Protein AF-A0A242DC60-F1 (afdb_monomer)

Radius of gyration: 27.72 Å; Cα contacts (8 Å, |Δi|>4): 275; chains: 1; bounding box: 62×77×68 Å

Solvent-accessible surface area (backbone atoms only — not comparable to full-atom values): 14226 Å² total; per-residue (Å²): 143,48,69,68,59,52,50,52,51,49,49,52,52,50,58,67,66,45,88,61,54,60,68,58,49,53,45,51,52,52,59,57,52,47,58,64,49,53,51,47,51,53,50,35,54,52,27,58,76,66,67,37,59,69,61,25,54,53,50,46,51,53,44,53,53,52,53,52,52,47,50,52,50,44,36,40,65,73,65,74,39,86,62,97,82,59,64,66,69,70,47,54,82,79,44,66,80,71,79,80,38,68,76,45,50,62,60,46,50,53,48,55,56,54,71,47,39,41,78,52,74,63,56,60,46,96,60,35,54,60,59,47,51,55,31,51,52,54,30,42,74,70,63,74,46,75,69,54,61,62,91,81,43,76,41,47,33,42,57,74,66,38,71,55,89,34,64,47,78,45,77,79,53,96,39,33,30,39,34,25,40,35,81,40,87,88,56,60,41,79,34,29,37,33,77,39,95,61,88,84,45,78,73,49,46,20,38,35,65,29,47,30,23,57,97,91,42,81,48,77,46,74,60,43,76,48,40,31,24,53,62,78,75,76,73,78,78,79,74,80,78,77,72,91,127

Structure (mmCIF, N/CA/C/O backbone):
data_AF-A0A242DC60-F1
#
_entry.id   AF-A0A242DC60-F1
#
loop_
_atom_site.group_PDB
_atom_site.id
_atom_site.type_symbol
_atom_site.label_atom_id
_atom_site.label_alt_id
_atom_site.label_comp_id
_atom_site.label_asym_id
_atom_site.label_entity_id
_atom_site.label_seq_id
_atom_site.pdbx_PDB_ins_code
_atom_site.Cartn_x
_atom_site.Cartn_y
_atom_site.Cartn_z
_atom_site.occupancy
_atom_site.B_iso_or_equiv
_atom_site.auth_seq_id
_atom_site.auth_comp_id
_atom_site.auth_asym_id
_atom_site.auth_atom_id
_atom_site.pdbx_PDB_model_num
ATOM 1 N N . MET A 1 1 ? 35.706 -14.681 -7.964 1.00 48.94 1 MET A N 1
ATOM 2 C CA . MET A 1 1 ? 35.025 -13.958 -9.062 1.00 48.94 1 MET A CA 1
ATOM 3 C C . MET A 1 1 ? 33.588 -13.648 -8.627 1.00 48.94 1 MET A C 1
ATOM 5 O O . MET A 1 1 ? 32.639 -14.173 -9.183 1.00 48.94 1 MET A O 1
ATOM 9 N N . THR A 1 2 ? 33.437 -12.864 -7.558 1.00 67.12 2 THR A N 1
ATOM 10 C CA . THR A 1 2 ? 32.171 -12.709 -6.802 1.00 67.12 2 THR A CA 1
ATOM 11 C C . THR A 1 2 ? 31.798 -11.248 -6.586 1.00 67.12 2 THR A C 1
ATOM 13 O O . THR A 1 2 ? 30.625 -10.924 -6.606 1.00 67.12 2 THR A O 1
ATOM 16 N N . ILE A 1 3 ? 32.786 -10.349 -6.552 1.00 71.19 3 ILE A N 1
ATOM 17 C CA . ILE A 1 3 ? 32.596 -8.905 -6.343 1.00 71.19 3 ILE A CA 1
ATOM 18 C C . ILE A 1 3 ? 31.580 -8.307 -7.326 1.00 71.19 3 ILE A C 1
ATOM 20 O O . ILE A 1 3 ? 30.739 -7.514 -6.929 1.00 71.19 3 ILE A O 1
ATOM 24 N N . LEU A 1 4 ? 31.610 -8.712 -8.600 1.00 69.06 4 LEU A N 1
ATOM 25 C CA . LEU A 1 4 ? 30.668 -8.191 -9.593 1.00 69.06 4 LEU A CA 1
ATOM 26 C C . LEU A 1 4 ? 29.231 -8.681 -9.339 1.00 69.06 4 LEU A C 1
ATOM 28 O O . LEU A 1 4 ? 28.298 -7.891 -9.433 1.00 69.06 4 LEU A O 1
ATOM 32 N N . LEU A 1 5 ? 29.053 -9.958 -8.977 1.00 70.31 5 LEU A N 1
ATOM 33 C CA . LEU A 1 5 ? 27.740 -10.505 -8.614 1.00 70.31 5 LEU A CA 1
ATOM 34 C C . LEU A 1 5 ? 27.227 -9.912 -7.300 1.00 70.31 5 LEU A C 1
ATOM 36 O O . LEU A 1 5 ? 26.037 -9.643 -7.187 1.00 70.31 5 LEU A O 1
ATOM 40 N N . ASP A 1 6 ? 28.111 -9.679 -6.335 1.00 76.50 6 ASP A N 1
ATOM 41 C CA . ASP A 1 6 ? 27.767 -9.106 -5.035 1.00 76.50 6 ASP A CA 1
ATOM 42 C C . ASP A 1 6 ? 27.370 -7.633 -5.171 1.00 76.50 6 ASP A C 1
ATOM 44 O O . ASP A 1 6 ? 26.403 -7.197 -4.550 1.00 76.50 6 ASP A O 1
ATOM 48 N N . VAL A 1 7 ? 28.041 -6.880 -6.051 1.00 73.94 7 VAL A N 1
ATOM 49 C CA . VAL A 1 7 ? 27.664 -5.502 -6.399 1.00 73.94 7 VAL A CA 1
ATOM 50 C C . VAL A 1 7 ? 26.329 -5.472 -7.142 1.00 73.94 7 VAL A C 1
ATOM 52 O O . VAL A 1 7 ? 25.470 -4.663 -6.801 1.00 73.94 7 VAL A O 1
ATOM 55 N N . ILE A 1 8 ? 26.103 -6.370 -8.106 1.00 72.31 8 ILE A N 1
ATOM 56 C CA . ILE A 1 8 ? 24.825 -6.454 -8.831 1.00 72.31 8 ILE A CA 1
ATOM 57 C C . ILE A 1 8 ? 23.684 -6.862 -7.886 1.00 72.31 8 ILE A C 1
ATOM 59 O O . ILE A 1 8 ? 22.614 -6.261 -7.927 1.00 72.31 8 ILE A O 1
ATOM 63 N N . ASN A 1 9 ? 23.908 -7.824 -6.987 1.00 74.38 9 ASN A N 1
ATOM 64 C CA . ASN A 1 9 ? 22.921 -8.236 -5.986 1.00 74.38 9 ASN A CA 1
ATOM 65 C C . ASN A 1 9 ? 22.666 -7.151 -4.936 1.00 74.38 9 ASN A C 1
ATOM 67 O O . ASN A 1 9 ? 21.526 -6.972 -4.510 1.00 74.38 9 ASN A O 1
ATOM 71 N N . GLY A 1 10 ? 23.706 -6.424 -4.523 1.00 74.75 10 GLY A N 1
ATOM 72 C CA . GLY A 1 10 ? 23.599 -5.284 -3.618 1.00 74.75 10 GLY A CA 1
ATOM 73 C C . GLY A 1 10 ? 22.800 -4.143 -4.239 1.00 74.75 10 GLY A C 1
ATOM 74 O O . GLY A 1 10 ? 21.896 -3.618 -3.597 1.00 74.75 10 GLY A O 1
ATOM 75 N N . LEU A 1 11 ? 23.056 -3.828 -5.511 1.00 63.91 11 LEU A N 1
ATOM 76 C CA . LEU A 1 11 ? 22.291 -2.839 -6.271 1.00 63.91 11 LEU A CA 1
ATOM 77 C C . LEU A 1 11 ? 20.846 -3.289 -6.494 1.00 63.91 11 LEU A C 1
ATOM 79 O O . LEU A 1 11 ? 19.945 -2.495 -6.268 1.00 63.91 11 LEU A O 1
ATOM 83 N N . ASN A 1 12 ? 20.598 -4.553 -6.842 1.00 63.03 12 ASN A N 1
ATOM 84 C CA . ASN A 1 12 ? 19.234 -5.076 -6.978 1.00 63.03 12 ASN A CA 1
ATOM 85 C C . ASN A 1 12 ? 18.455 -5.023 -5.657 1.00 63.03 12 ASN A C 1
ATOM 87 O O . ASN A 1 12 ? 17.284 -4.657 -5.653 1.00 63.03 12 ASN A O 1
ATOM 91 N N . LYS A 1 13 ? 19.094 -5.342 -4.525 1.00 66.31 13 LYS A N 1
ATOM 92 C CA . LYS A 1 13 ? 18.469 -5.205 -3.200 1.00 66.31 13 LYS A CA 1
ATOM 93 C C . LYS A 1 13 ? 18.243 -3.746 -2.813 1.00 66.31 13 LYS A C 1
ATOM 95 O O . LYS A 1 13 ? 17.208 -3.434 -2.242 1.00 66.31 13 LYS A O 1
ATOM 100 N N . PHE A 1 14 ? 19.186 -2.863 -3.129 1.00 65.50 14 PHE A N 1
ATOM 101 C CA . PHE A 1 14 ? 19.078 -1.432 -2.854 1.00 65.50 14 PHE A CA 1
ATOM 102 C C . PHE A 1 14 ? 17.968 -0.776 -3.686 1.00 65.50 14 PHE A C 1
ATOM 104 O O . PHE A 1 14 ? 17.147 -0.044 -3.146 1.00 65.50 14 PHE A O 1
ATOM 111 N N . LEU A 1 15 ? 17.883 -1.106 -4.976 1.00 55.97 15 LEU A N 1
ATOM 112 C CA . LEU A 1 15 ? 16.823 -0.651 -5.877 1.00 55.97 15 LEU A CA 1
ATOM 113 C C . LEU A 1 15 ? 15.459 -1.264 -5.545 1.00 55.97 15 LEU A C 1
ATOM 115 O O . LEU A 1 15 ? 14.454 -0.628 -5.816 1.00 55.97 15 LEU A O 1
ATOM 119 N N . GLY A 1 16 ? 15.419 -2.468 -4.966 1.00 54.22 16 GLY A N 1
ATOM 120 C CA . GLY A 1 16 ? 14.184 -3.078 -4.469 1.00 54.22 16 GLY A CA 1
ATOM 121 C C . GLY A 1 16 ? 13.723 -2.555 -3.102 1.00 54.22 16 GLY A C 1
ATOM 122 O O . GLY A 1 16 ? 12.578 -2.788 -2.736 1.00 54.22 16 GLY A O 1
ATOM 123 N N . PHE A 1 17 ? 14.599 -1.888 -2.339 1.00 55.91 17 PHE A N 1
ATOM 124 C CA . PHE A 1 17 ? 14.262 -1.266 -1.050 1.00 55.91 17 PHE A CA 1
ATOM 125 C C . PHE A 1 17 ? 13.879 0.206 -1.196 1.00 55.91 17 PHE A C 1
ATOM 127 O O . PHE A 1 17 ? 13.081 0.734 -0.426 1.00 55.91 17 PHE A O 1
ATOM 134 N N . LEU A 1 18 ? 14.458 0.884 -2.184 1.00 60.16 18 LEU A N 1
ATOM 135 C CA . LEU A 1 18 ? 13.930 2.154 -2.629 1.00 60.16 18 LEU A CA 1
ATOM 136 C C . LEU A 1 18 ? 12.621 1.842 -3.357 1.00 60.16 18 LEU A C 1
ATOM 138 O O . LEU A 1 18 ? 12.643 1.210 -4.407 1.00 60.16 18 LEU A O 1
ATOM 142 N N . ASP A 1 19 ? 11.495 2.273 -2.803 1.00 55.78 19 ASP A N 1
ATOM 143 C CA . ASP A 1 19 ? 10.178 2.238 -3.448 1.00 55.78 19 ASP A CA 1
ATOM 144 C C . ASP A 1 19 ? 10.180 3.245 -4.626 1.00 55.78 19 ASP A C 1
ATOM 146 O O . ASP A 1 19 ? 9.568 4.316 -4.610 1.00 55.78 19 ASP A O 1
ATOM 150 N N . ILE A 1 20 ? 11.052 2.997 -5.611 1.00 59.41 20 ILE A N 1
ATOM 151 C CA . ILE A 1 20 ? 11.316 3.885 -6.735 1.00 59.41 20 ILE A CA 1
ATOM 152 C C . ILE A 1 20 ? 10.117 3.762 -7.644 1.00 59.41 20 ILE A C 1
ATOM 154 O O . ILE A 1 20 ? 9.916 2.719 -8.268 1.00 59.41 20 ILE A O 1
ATOM 158 N N . SER A 1 21 ? 9.365 4.857 -7.771 1.00 58.50 21 SER A N 1
ATOM 159 C CA . SER A 1 21 ? 8.204 4.853 -8.648 1.00 58.50 21 SER A CA 1
ATOM 160 C C . SER A 1 21 ? 8.596 4.327 -10.041 1.00 58.50 21 SER A C 1
ATOM 162 O O . SER A 1 21 ? 9.671 4.679 -10.558 1.00 58.50 21 SER A O 1
ATOM 164 N N . PRO A 1 22 ? 7.750 3.507 -10.689 1.00 64.88 22 PRO A N 1
ATOM 165 C CA . PRO A 1 22 ? 8.082 2.866 -11.965 1.00 64.88 22 PRO A CA 1
ATOM 166 C C . PRO A 1 22 ? 8.584 3.845 -13.040 1.00 64.88 22 PRO A C 1
ATOM 168 O O . PRO A 1 22 ? 9.413 3.493 -13.879 1.00 64.88 22 PRO A O 1
ATOM 171 N N . LYS A 1 23 ? 8.167 5.119 -12.964 1.00 71.56 23 LYS A N 1
ATOM 172 C CA . LYS A 1 23 ? 8.660 6.215 -13.811 1.00 71.56 23 LYS A CA 1
ATOM 173 C C . LYS A 1 23 ? 10.180 6.407 -13.716 1.00 71.56 23 LYS A C 1
ATOM 175 O O . LYS A 1 23 ? 10.834 6.561 -14.745 1.00 71.56 23 LYS A O 1
ATOM 180 N N . TYR A 1 24 ? 10.758 6.404 -12.518 1.00 72.88 24 TYR A N 1
ATOM 181 C CA . TYR A 1 24 ? 12.201 6.597 -12.330 1.00 72.88 24 TYR A CA 1
ATOM 182 C C . TYR A 1 24 ? 12.999 5.326 -12.628 1.00 72.88 24 TYR A C 1
ATOM 184 O O . TYR A 1 24 ? 14.083 5.418 -13.204 1.00 72.88 24 TYR A O 1
ATOM 192 N N . SER A 1 25 ? 12.440 4.154 -12.320 1.00 71.56 25 SER A N 1
ATOM 193 C CA . SER A 1 25 ? 13.054 2.864 -12.650 1.00 71.56 25 SER A CA 1
ATOM 194 C C . SER A 1 25 ? 13.220 2.701 -14.169 1.00 71.56 25 SER A C 1
ATOM 196 O O . SER A 1 25 ? 14.322 2.466 -14.665 1.00 71.56 25 SER A O 1
ATOM 198 N N . ASN A 1 26 ? 12.171 2.999 -14.944 1.00 79.38 26 ASN A N 1
ATOM 199 C CA . ASN A 1 26 ? 12.214 2.940 -16.411 1.00 79.38 26 ASN A CA 1
ATOM 200 C C . ASN A 1 26 ? 13.195 3.949 -17.033 1.00 79.38 26 ASN A C 1
ATOM 202 O O . ASN A 1 26 ? 13.890 3.641 -18.008 1.00 79.38 26 ASN A O 1
ATOM 206 N N . ARG A 1 27 ? 13.320 5.144 -16.441 1.00 82.31 27 ARG A N 1
ATOM 207 C CA . ARG A 1 27 ? 14.344 6.129 -16.833 1.00 82.31 27 ARG A CA 1
ATOM 208 C C . ARG A 1 27 ? 15.756 5.597 -16.596 1.00 82.31 27 ARG A C 1
ATOM 210 O O . ARG A 1 27 ? 16.610 5.734 -17.472 1.00 82.31 27 ARG A O 1
ATOM 217 N N . ALA A 1 28 ? 15.994 4.965 -15.447 1.00 80.12 28 ALA A N 1
ATOM 218 C CA . ALA A 1 28 ? 17.283 4.370 -15.118 1.00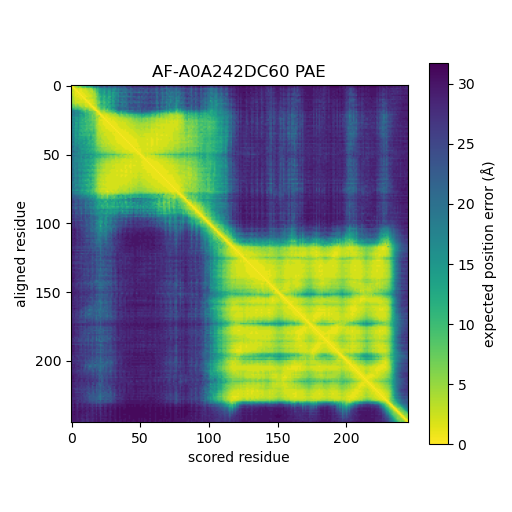 80.12 28 ALA A CA 1
ATOM 219 C C . ALA A 1 28 ? 17.638 3.219 -16.071 1.00 80.12 28 ALA A C 1
ATOM 221 O O . ALA A 1 28 ? 18.750 3.196 -16.595 1.00 80.12 28 ALA A O 1
ATOM 222 N N . TYR A 1 29 ? 16.693 2.324 -16.381 1.00 80.88 29 TYR A N 1
ATOM 223 C CA . TYR A 1 29 ? 16.913 1.247 -17.354 1.00 80.88 29 TYR A CA 1
ATOM 224 C C . TYR A 1 29 ? 17.212 1.772 -18.761 1.00 80.88 29 TYR A C 1
ATOM 226 O O . TYR A 1 29 ? 18.110 1.257 -19.430 1.00 80.88 29 TYR A O 1
ATOM 234 N N . THR A 1 30 ? 16.530 2.838 -19.191 1.00 86.69 30 THR A N 1
ATOM 235 C CA . THR A 1 30 ? 16.809 3.493 -20.479 1.00 86.69 30 THR A CA 1
ATOM 236 C C . THR A 1 30 ? 18.252 4.002 -20.529 1.00 86.69 30 THR A C 1
ATOM 238 O O . THR A 1 30 ? 18.965 3.732 -21.492 1.00 86.69 30 THR A O 1
ATOM 241 N N . LEU A 1 31 ? 18.728 4.666 -19.471 1.00 87.00 31 LEU A N 1
ATOM 242 C CA . LEU A 1 31 ? 20.119 5.127 -19.385 1.00 87.00 31 LEU A CA 1
ATOM 243 C C . LEU A 1 31 ? 21.117 3.964 -19.311 1.00 87.00 31 LEU A C 1
ATOM 245 O O . LEU A 1 31 ? 22.148 3.992 -19.982 1.00 87.00 31 LEU A O 1
ATOM 249 N N . LEU A 1 32 ? 20.802 2.917 -18.545 1.00 86.62 32 LEU A N 1
ATOM 250 C CA . LEU A 1 32 ? 21.656 1.739 -18.394 1.00 86.62 32 LEU A CA 1
ATOM 251 C C . LEU A 1 32 ? 21.852 1.003 -19.730 1.00 86.62 32 LEU A C 1
ATOM 253 O O . LEU A 1 32 ? 22.944 0.504 -20.002 1.00 86.62 32 LEU A O 1
ATOM 257 N N . SER A 1 33 ? 20.832 0.994 -20.594 1.00 86.88 33 SER A N 1
ATOM 258 C CA . SER A 1 33 ? 20.877 0.362 -21.920 1.00 86.88 33 SER A CA 1
ATOM 259 C C . SER A 1 33 ? 21.857 1.021 -22.908 1.00 86.88 33 SER A C 1
ATOM 261 O O . SER A 1 33 ? 22.278 0.392 -23.884 1.00 86.88 33 SER A O 1
ATOM 263 N N . ILE A 1 34 ? 22.301 2.256 -22.639 1.00 91.12 34 ILE A N 1
ATOM 264 C CA . ILE A 1 34 ? 23.294 2.959 -23.467 1.00 91.12 34 ILE A CA 1
ATOM 265 C C . ILE A 1 34 ? 24.650 2.245 -23.405 1.00 91.12 34 ILE A C 1
ATOM 267 O O . ILE A 1 34 ? 25.324 2.115 -24.424 1.00 91.12 34 ILE A O 1
ATOM 271 N N . ILE A 1 35 ? 25.033 1.722 -22.237 1.00 90.69 35 ILE A N 1
ATOM 272 C CA . ILE A 1 35 ? 26.336 1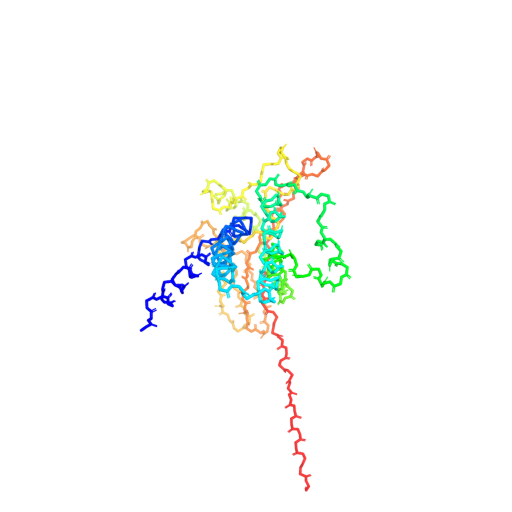.080 -22.007 1.00 90.69 35 ILE A CA 1
ATOM 273 C C . ILE A 1 35 ? 26.568 -0.127 -22.939 1.00 90.69 35 ILE A C 1
ATOM 275 O O . ILE A 1 35 ? 27.553 -0.115 -23.686 1.00 90.69 35 ILE A O 1
ATOM 279 N N . PRO A 1 36 ? 25.694 -1.157 -22.970 1.00 91.12 36 PRO A N 1
ATOM 280 C CA . PRO A 1 36 ? 25.865 -2.276 -23.896 1.00 91.12 36 PRO A CA 1
ATOM 281 C C . PRO A 1 36 ? 25.741 -1.845 -25.365 1.00 91.12 36 PRO A C 1
ATOM 283 O O . PRO A 1 36 ? 26.419 -2.402 -26.226 1.00 91.12 36 PRO A O 1
ATOM 286 N N . THR A 1 37 ? 24.945 -0.818 -25.668 1.00 93.06 37 THR A N 1
ATOM 287 C CA . THR A 1 37 ? 24.781 -0.314 -27.041 1.00 93.06 37 THR A CA 1
ATOM 288 C C . THR A 1 37 ? 26.061 0.346 -27.564 1.00 93.06 37 THR A C 1
ATOM 290 O O . THR A 1 37 ? 26.496 0.066 -28.682 1.00 93.06 37 THR A O 1
ATOM 293 N N . VAL A 1 38 ? 26.734 1.152 -26.737 1.00 94.81 38 VAL A N 1
ATOM 294 C CA . VAL A 1 38 ? 28.057 1.722 -27.050 1.00 94.81 38 VAL A CA 1
ATOM 295 C C . VAL A 1 38 ? 29.109 0.619 -27.201 1.00 94.81 38 VAL A C 1
ATOM 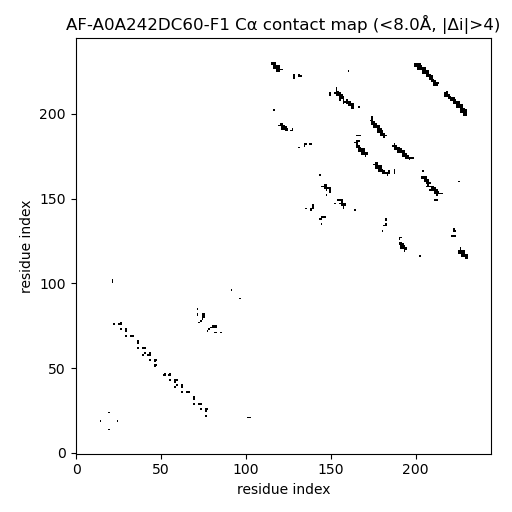297 O O . VAL A 1 38 ? 29.986 0.707 -28.061 1.00 94.81 38 VAL A O 1
ATOM 300 N N . TYR A 1 39 ? 29.010 -0.461 -26.424 1.00 94.38 39 TYR A N 1
ATOM 301 C CA . TYR A 1 39 ? 29.893 -1.612 -26.601 1.00 94.38 39 TYR A CA 1
ATOM 302 C C . TYR A 1 39 ? 29.699 -2.297 -27.964 1.00 94.38 39 TYR A C 1
ATOM 304 O O . TYR A 1 39 ? 30.684 -2.644 -28.617 1.00 94.38 39 TYR A O 1
ATOM 312 N N . ILE A 1 40 ? 28.462 -2.426 -28.455 1.00 94.50 40 ILE A N 1
ATOM 313 C CA . ILE A 1 40 ? 28.207 -2.942 -29.811 1.00 94.50 40 ILE A CA 1
ATOM 314 C C . ILE A 1 40 ? 28.795 -2.008 -30.876 1.00 94.50 40 ILE A C 1
ATOM 316 O O . ILE A 1 40 ? 29.398 -2.495 -31.832 1.00 94.50 40 ILE A O 1
ATOM 320 N N . LEU A 1 41 ? 28.728 -0.685 -30.695 1.00 95.94 41 LEU A N 1
ATOM 321 C CA . LEU A 1 41 ? 29.389 0.262 -31.603 1.00 95.94 41 LEU A CA 1
ATOM 322 C C . LEU A 1 41 ? 30.905 0.019 -31.688 1.00 95.94 41 LEU A C 1
ATOM 324 O O . LEU A 1 41 ? 31.475 0.025 -32.780 1.00 95.94 41 LEU A O 1
ATOM 328 N N . ARG A 1 42 ? 31.557 -0.265 -30.552 1.00 96.19 42 ARG A N 1
ATOM 329 C CA . ARG A 1 42 ? 32.976 -0.660 -30.520 1.00 96.19 42 ARG A CA 1
ATOM 330 C C . ARG A 1 42 ? 33.228 -1.932 -31.340 1.00 96.19 42 ARG A C 1
ATOM 332 O O . ARG A 1 42 ? 34.238 -2.002 -32.037 1.00 96.19 42 ARG A O 1
ATOM 339 N N . ILE A 1 43 ? 32.341 -2.930 -31.263 1.00 95.31 43 ILE A N 1
ATOM 340 C CA . ILE A 1 43 ? 32.449 -4.166 -32.060 1.00 95.31 43 ILE A CA 1
ATOM 341 C C . ILE A 1 43 ? 32.337 -3.849 -33.554 1.00 95.31 43 ILE A C 1
ATOM 343 O O . ILE A 1 43 ? 33.185 -4.290 -34.326 1.00 95.31 43 ILE A O 1
ATOM 347 N N . VAL A 1 44 ? 31.346 -3.046 -33.957 1.00 95.69 44 VAL A N 1
ATOM 348 C CA . VAL A 1 44 ? 31.157 -2.615 -35.355 1.00 95.69 44 VAL A CA 1
ATOM 349 C C . VAL A 1 44 ? 32.414 -1.925 -35.888 1.00 95.69 44 VAL A C 1
ATOM 351 O O . VAL A 1 44 ? 32.880 -2.254 -36.978 1.00 95.69 44 VAL A O 1
ATOM 354 N N . TYR A 1 45 ? 33.013 -1.029 -35.099 1.00 95.38 45 TYR A N 1
ATOM 355 C CA . TYR A 1 45 ? 34.268 -0.369 -35.463 1.00 95.38 45 TYR A CA 1
ATOM 356 C C . TYR A 1 45 ? 35.424 -1.368 -35.650 1.00 95.38 45 TYR A C 1
ATOM 358 O O . TYR A 1 45 ? 36.174 -1.281 -36.621 1.00 95.38 45 TYR A O 1
ATOM 366 N N . GLY A 1 46 ? 35.541 -2.365 -34.769 1.00 95.44 46 GLY A N 1
ATOM 367 C CA . GLY A 1 46 ? 36.532 -3.435 -34.914 1.00 95.44 46 GLY A CA 1
ATOM 368 C C . GLY A 1 46 ? 36.325 -4.285 -36.174 1.00 95.44 46 GLY A C 1
ATOM 369 O O . GLY A 1 46 ? 37.290 -4.615 -36.861 1.00 95.44 46 GLY A O 1
ATOM 370 N N . LEU A 1 47 ? 35.074 -4.600 -36.517 1.00 94.38 47 LEU A N 1
ATOM 371 C CA . LEU A 1 47 ? 34.731 -5.358 -37.727 1.00 94.38 47 LEU A CA 1
ATOM 372 C C . LEU A 1 47 ? 35.026 -4.573 -39.009 1.00 94.38 47 LEU A C 1
ATOM 374 O O . LEU A 1 47 ? 35.414 -5.180 -40.007 1.00 94.38 47 LEU A O 1
ATOM 378 N N . TRP A 1 48 ? 34.893 -3.243 -38.968 1.00 92.88 48 TRP A N 1
ATOM 379 C CA . TRP A 1 48 ? 35.243 -2.361 -40.084 1.00 92.88 48 TRP A CA 1
ATOM 380 C C . TRP A 1 48 ? 36.740 -2.424 -40.380 1.00 92.88 48 TRP A C 1
ATOM 382 O O . TRP A 1 48 ? 37.140 -2.639 -41.522 1.00 92.88 48 TRP A O 1
ATOM 392 N N . LEU A 1 49 ? 37.568 -2.316 -39.336 1.00 94.88 49 LEU A N 1
ATOM 393 C CA . LEU A 1 49 ? 39.024 -2.431 -39.455 1.00 94.88 49 LEU A CA 1
ATOM 394 C C . LEU A 1 49 ? 39.457 -3.816 -39.951 1.00 94.88 49 LEU A C 1
ATOM 396 O O . LEU A 1 49 ? 40.407 -3.924 -40.719 1.00 94.88 49 LEU A O 1
ATOM 400 N N . ASN A 1 50 ? 38.739 -4.864 -39.543 1.00 93.69 50 ASN A N 1
ATOM 401 C CA . ASN A 1 50 ? 39.013 -6.245 -39.936 1.00 93.69 50 ASN A CA 1
ATOM 402 C C . ASN A 1 50 ? 38.405 -6.638 -41.300 1.00 93.69 50 ASN A C 1
ATOM 404 O O . ASN A 1 50 ? 38.446 -7.809 -41.666 1.00 93.69 50 ASN A O 1
ATOM 408 N N . GLN A 1 51 ? 37.793 -5.692 -42.027 1.00 93.25 51 GLN A N 1
ATOM 409 C CA . GLN A 1 51 ? 37.148 -5.902 -43.336 1.00 93.25 51 GLN A CA 1
ATOM 410 C C . GLN A 1 51 ? 36.095 -7.031 -43.352 1.00 93.25 51 GLN A C 1
ATOM 412 O O . GLN A 1 51 ? 35.784 -7.604 -44.396 1.00 93.25 51 GLN A O 1
ATOM 417 N N . ASN A 1 52 ? 35.507 -7.364 -42.199 1.00 92.44 52 ASN A N 1
ATOM 418 C CA . ASN A 1 52 ? 34.525 -8.439 -42.099 1.00 92.44 52 ASN A CA 1
ATOM 419 C C . ASN A 1 52 ? 33.110 -7.905 -42.354 1.00 92.44 52 ASN A C 1
ATOM 421 O O . ASN A 1 52 ? 32.319 -7.696 -41.431 1.00 92.44 52 ASN A O 1
ATOM 425 N N . TYR A 1 53 ? 32.805 -7.664 -43.629 1.00 90.81 53 TYR A N 1
ATOM 426 C CA . TYR A 1 53 ? 31.613 -6.930 -44.055 1.00 90.81 53 TYR A CA 1
ATOM 427 C C . TYR A 1 53 ? 30.285 -7.611 -43.704 1.00 90.81 53 TYR A C 1
ATOM 429 O O . TYR A 1 53 ? 29.324 -6.922 -43.375 1.00 90.81 53 TYR A O 1
ATOM 437 N N . ILE A 1 54 ? 30.215 -8.947 -43.722 1.00 93.19 54 ILE A N 1
ATOM 438 C CA . ILE A 1 54 ? 28.968 -9.666 -43.405 1.00 93.19 54 ILE A CA 1
ATOM 439 C C . ILE A 1 54 ? 28.597 -9.452 -41.938 1.00 93.19 54 ILE A C 1
ATOM 441 O O . ILE A 1 54 ? 27.485 -9.024 -41.626 1.00 93.19 54 ILE A O 1
ATOM 445 N N . GLN A 1 55 ? 29.542 -9.713 -41.030 1.00 91.88 55 GLN A N 1
ATOM 446 C CA . GLN A 1 55 ? 29.317 -9.487 -39.605 1.00 91.88 55 GLN A CA 1
ATOM 447 C C . GLN A 1 55 ? 29.088 -8.004 -39.328 1.00 91.88 55 GLN A C 1
ATOM 449 O O . GLN A 1 55 ? 28.202 -7.667 -38.548 1.00 91.88 55 GLN A O 1
ATOM 454 N N . LEU A 1 56 ? 29.824 -7.119 -40.003 1.00 94.62 56 LEU A N 1
ATOM 455 C CA . LEU A 1 56 ? 29.636 -5.682 -39.871 1.00 94.62 56 LEU A CA 1
ATOM 456 C C . LEU A 1 56 ? 28.190 -5.274 -40.138 1.00 94.62 56 LEU A C 1
ATOM 458 O O . LEU A 1 56 ? 27.592 -4.627 -39.288 1.00 94.62 56 LEU A O 1
ATOM 462 N N . VAL A 1 57 ? 27.606 -5.702 -41.260 1.00 95.25 57 VAL A N 1
ATOM 463 C CA . VAL A 1 57 ? 26.216 -5.369 -41.605 1.00 95.25 57 VAL A CA 1
ATOM 464 C C . VAL A 1 57 ? 25.245 -5.883 -40.541 1.00 95.25 57 VAL A C 1
ATOM 466 O O . VAL A 1 57 ? 24.372 -5.137 -40.102 1.00 95.25 57 VAL A O 1
ATOM 469 N N . ILE A 1 58 ? 25.418 -7.121 -40.069 1.00 95.25 58 ILE A N 1
ATOM 470 C CA . ILE A 1 58 ? 24.544 -7.713 -39.045 1.00 95.25 58 ILE A CA 1
ATOM 471 C C . ILE A 1 58 ? 24.625 -6.925 -37.729 1.00 95.25 58 ILE A C 1
ATOM 473 O O . ILE A 1 58 ? 23.597 -6.511 -37.191 1.00 95.25 58 ILE A O 1
ATOM 477 N N . TYR A 1 59 ? 25.833 -6.675 -37.217 1.00 94.25 59 TYR A N 1
ATOM 478 C CA . TYR A 1 59 ? 26.019 -5.938 -35.964 1.00 94.25 59 TYR A CA 1
ATOM 479 C C . TYR A 1 59 ? 25.610 -4.465 -36.091 1.00 94.25 59 TYR A C 1
ATOM 481 O O . TYR A 1 59 ? 25.081 -3.899 -35.134 1.00 94.25 59 TYR A O 1
ATOM 489 N N . SER A 1 60 ? 25.782 -3.851 -37.265 1.00 94.50 60 SER A N 1
ATOM 490 C CA . SER A 1 60 ? 25.281 -2.505 -37.549 1.00 94.50 60 SER A CA 1
ATOM 491 C C . SER A 1 60 ? 23.754 -2.444 -37.523 1.00 94.50 60 SER A C 1
ATOM 493 O O . SER A 1 60 ? 23.209 -1.511 -36.940 1.00 94.50 60 SER A O 1
ATOM 495 N N . LEU A 1 61 ? 23.052 -3.435 -38.082 1.00 95.88 61 LEU A N 1
ATOM 496 C CA . LEU A 1 61 ? 21.587 -3.497 -38.014 1.00 95.88 61 LEU A CA 1
ATOM 497 C C . LEU A 1 61 ? 21.093 -3.632 -36.569 1.00 95.88 61 LEU A C 1
ATOM 499 O O . LEU A 1 61 ? 20.184 -2.908 -36.164 1.00 95.88 61 LEU A O 1
ATOM 503 N N . VAL A 1 62 ? 21.725 -4.500 -35.772 1.00 94.06 62 VAL A N 1
ATOM 504 C CA . VAL A 1 62 ? 21.412 -4.640 -34.339 1.00 94.06 62 VAL A CA 1
ATOM 505 C C . VAL A 1 62 ? 21.652 -3.324 -33.597 1.00 94.06 62 VAL A C 1
ATOM 507 O O . VAL A 1 62 ? 20.792 -2.882 -32.839 1.00 94.06 62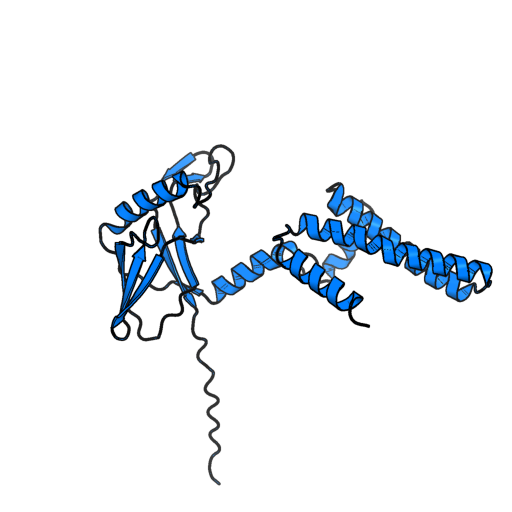 VAL A O 1
ATOM 510 N N . PHE A 1 63 ? 22.788 -2.665 -33.843 1.00 95.69 63 PHE A N 1
ATOM 511 C CA . PHE A 1 63 ? 23.110 -1.373 -33.237 1.00 95.69 63 PHE A CA 1
ATOM 512 C C . PHE A 1 63 ? 22.064 -0.302 -33.568 1.00 95.69 63 PHE A C 1
ATOM 514 O O . PHE A 1 63 ? 21.573 0.369 -32.662 1.00 95.69 63 PHE A O 1
ATOM 521 N N . ILE A 1 64 ? 21.684 -0.172 -34.842 1.00 95.44 64 ILE A N 1
ATOM 522 C CA . ILE A 1 64 ? 20.662 0.788 -35.281 1.00 95.44 64 ILE A CA 1
ATOM 523 C C . ILE A 1 64 ? 19.323 0.497 -34.596 1.00 95.44 64 ILE A C 1
ATOM 525 O O . ILE A 1 64 ? 18.682 1.425 -34.106 1.00 95.44 64 ILE A O 1
ATOM 529 N N . GLY A 1 65 ? 18.924 -0.776 -34.503 1.00 93.25 65 GLY A N 1
ATOM 530 C CA . GLY A 1 65 ? 17.705 -1.179 -33.798 1.00 93.25 65 GLY A CA 1
ATOM 531 C C . GLY A 1 65 ? 17.722 -0.790 -32.317 1.00 93.25 65 GLY A C 1
ATOM 532 O O . GLY A 1 65 ? 16.758 -0.214 -31.817 1.00 93.25 65 GLY A O 1
ATOM 533 N N . LEU A 1 66 ? 18.832 -1.035 -31.617 1.00 92.62 66 LEU A N 1
ATOM 534 C CA . LEU A 1 66 ? 18.978 -0.661 -30.206 1.00 92.62 66 LEU A CA 1
ATOM 535 C C . LEU A 1 66 ? 18.947 0.857 -30.003 1.00 92.62 66 LEU A C 1
ATOM 537 O O . LEU A 1 66 ? 18.232 1.338 -29.128 1.00 92.62 66 LEU A O 1
ATOM 541 N N . VAL A 1 67 ? 19.664 1.621 -30.834 1.00 93.44 67 VAL A N 1
ATOM 542 C CA . VAL A 1 67 ? 19.637 3.092 -30.790 1.00 93.44 67 VAL A CA 1
ATOM 543 C C . VAL A 1 67 ? 18.226 3.616 -31.041 1.00 93.44 67 VAL A C 1
ATOM 545 O O . VAL A 1 67 ? 17.774 4.510 -30.330 1.00 93.44 67 VAL A O 1
ATOM 548 N N . TYR A 1 68 ? 17.509 3.038 -32.004 1.00 90.44 68 TYR A N 1
ATOM 549 C CA . TYR A 1 68 ? 16.122 3.391 -32.285 1.00 90.44 68 TYR A CA 1
ATOM 550 C C . TYR A 1 68 ? 15.225 3.219 -31.046 1.00 90.44 68 TYR A C 1
ATOM 552 O O . TYR A 1 68 ? 14.530 4.163 -30.665 1.00 90.44 68 TYR A O 1
ATOM 560 N N . PHE A 1 69 ? 15.302 2.077 -30.354 1.00 88.69 69 PHE A N 1
ATOM 561 C CA . PHE A 1 69 ? 14.535 1.861 -29.121 1.00 88.69 69 PHE A CA 1
ATOM 562 C C . PHE A 1 69 ? 14.976 2.767 -27.967 1.00 88.69 69 PHE A C 1
ATOM 564 O O . PHE A 1 69 ? 14.129 3.231 -27.208 1.00 88.69 69 PHE A O 1
ATOM 571 N N . ILE A 1 70 ? 16.271 3.070 -27.835 1.00 89.25 70 ILE A N 1
ATOM 572 C CA . ILE A 1 70 ? 16.761 4.031 -26.833 1.00 89.25 70 ILE A CA 1
ATOM 573 C C . ILE A 1 70 ? 16.154 5.410 -27.074 1.00 89.25 70 ILE A C 1
ATOM 575 O O . ILE A 1 70 ? 15.689 6.041 -26.128 1.00 89.25 70 ILE A O 1
ATOM 579 N N . VAL A 1 71 ? 16.122 5.872 -28.327 1.00 88.56 71 VAL A N 1
ATOM 580 C CA . VAL A 1 71 ? 15.529 7.165 -28.683 1.00 88.56 71 VAL A CA 1
ATOM 581 C C . VAL A 1 71 ? 14.035 7.171 -28.368 1.00 88.56 71 VAL A C 1
ATOM 583 O O . VAL A 1 71 ? 13.578 8.083 -27.683 1.00 88.56 71 VAL A O 1
ATOM 586 N N . LEU A 1 72 ? 13.279 6.150 -28.785 1.00 85.62 72 LEU A N 1
ATOM 587 C CA . LEU A 1 72 ? 11.855 6.044 -28.446 1.00 85.62 72 LEU A CA 1
ATOM 588 C C . LEU A 1 72 ? 11.619 6.103 -26.931 1.00 85.62 72 LEU A C 1
ATOM 590 O O . LEU A 1 72 ? 10.851 6.943 -26.463 1.00 85.62 72 LEU A O 1
ATOM 594 N N . ASN A 1 73 ? 12.334 5.275 -26.166 1.00 85.12 73 ASN A N 1
ATOM 595 C CA . ASN A 1 73 ? 12.225 5.228 -24.708 1.00 85.12 73 ASN A CA 1
ATOM 596 C C . ASN A 1 73 ? 12.637 6.552 -24.054 1.00 85.12 73 ASN A C 1
ATOM 598 O O . ASN A 1 73 ? 12.025 6.974 -23.074 1.00 85.12 73 ASN A O 1
ATOM 602 N N . PHE A 1 74 ? 13.633 7.250 -24.599 1.00 86.44 74 PHE A N 1
ATOM 603 C CA . PHE A 1 74 ? 14.043 8.554 -24.092 1.00 86.44 74 PHE A CA 1
ATOM 604 C C . PHE A 1 74 ? 12.928 9.594 -24.259 1.00 86.44 74 PHE A C 1
ATOM 606 O O . PHE A 1 74 ? 12.556 10.261 -23.295 1.00 86.44 74 PHE A O 1
ATOM 613 N N . PHE A 1 75 ? 12.342 9.706 -25.454 1.00 83.00 75 PHE A N 1
ATOM 614 C CA . PHE A 1 75 ? 11.227 10.628 -25.693 1.00 83.00 75 PHE A CA 1
ATOM 615 C C . PHE A 1 75 ? 9.990 10.271 -24.859 1.00 83.00 75 PHE A C 1
ATOM 617 O O . PHE A 1 75 ? 9.359 11.169 -24.295 1.00 83.00 75 PHE A O 1
ATOM 624 N N . TYR A 1 76 ? 9.698 8.978 -24.722 1.00 81.38 76 TYR A N 1
ATOM 625 C CA . TYR A 1 76 ? 8.575 8.487 -23.934 1.00 81.38 76 TYR A CA 1
ATOM 626 C C . TYR A 1 76 ? 8.745 8.778 -22.437 1.00 81.38 76 TYR A C 1
ATOM 628 O O . TYR A 1 76 ? 7.912 9.456 -21.845 1.00 81.38 76 TYR A O 1
ATOM 636 N N . TYR A 1 77 ? 9.844 8.334 -21.818 1.00 80.50 77 TYR A N 1
ATOM 637 C CA . TYR A 1 77 ? 10.011 8.414 -20.364 1.00 80.50 77 TYR A CA 1
ATOM 638 C C . TYR A 1 77 ? 10.539 9.765 -19.856 1.00 80.50 77 TYR A C 1
ATOM 640 O O . TYR A 1 77 ? 10.277 10.116 -18.699 1.00 80.50 77 TYR A O 1
ATOM 648 N N . PHE A 1 78 ? 11.304 10.522 -20.654 1.00 80.75 78 PHE A N 1
ATOM 649 C CA . PHE A 1 78 ? 11.890 11.803 -20.220 1.00 80.75 78 PHE A CA 1
ATOM 650 C C . PHE A 1 78 ? 11.109 13.021 -20.701 1.00 80.75 78 PHE A C 1
ATOM 652 O O . PHE A 1 78 ? 11.003 13.986 -19.947 1.00 80.75 78 PHE A O 1
ATOM 659 N N . LEU A 1 79 ? 10.576 12.992 -21.925 1.00 81.00 79 LEU A N 1
ATOM 660 C CA . LEU A 1 79 ? 9.846 14.122 -22.511 1.00 81.00 79 LEU A CA 1
ATOM 661 C C . LEU A 1 79 ? 8.322 13.958 -22.426 1.00 81.00 79 LEU A C 1
ATOM 663 O O . LEU A 1 79 ? 7.616 14.873 -22.848 1.00 81.00 79 LEU A O 1
ATOM 667 N N . ASP A 1 80 ? 7.831 12.829 -21.896 1.00 73.00 80 ASP A N 1
ATOM 668 C CA . ASP A 1 80 ? 6.407 12.476 -21.806 1.00 73.00 80 ASP A CA 1
ATOM 669 C C . ASP A 1 80 ? 5.694 12.658 -23.178 1.00 73.00 80 ASP A C 1
ATOM 671 O O . ASP A 1 80 ? 4.552 13.113 -23.267 1.00 73.00 80 ASP A O 1
ATOM 675 N N . LYS A 1 81 ? 6.394 12.336 -24.284 1.00 72.00 81 LYS A N 1
ATOM 676 C CA . LYS A 1 81 ? 5.912 12.476 -25.672 1.00 72.00 81 LYS A CA 1
ATOM 677 C C . LYS A 1 81 ? 6.036 11.166 -26.446 1.00 72.00 81 LYS A C 1
ATOM 679 O O . LYS A 1 81 ? 7.112 10.583 -26.525 1.00 72.00 81 LYS A O 1
ATOM 684 N N . ASN A 1 82 ? 4.959 10.784 -27.130 1.00 70.12 82 ASN A N 1
ATOM 685 C CA . ASN A 1 82 ? 4.970 9.685 -28.096 1.00 70.12 82 ASN A CA 1
ATOM 686 C C . ASN A 1 82 ? 5.447 10.183 -29.470 1.00 70.12 82 ASN A C 1
ATOM 688 O O . ASN A 1 82 ? 4.901 11.147 -30.016 1.00 70.12 82 ASN A O 1
ATOM 692 N N . LEU A 1 83 ? 6.466 9.538 -30.043 1.00 69.62 83 LEU A N 1
ATOM 693 C CA . LEU A 1 83 ? 6.953 9.847 -31.389 1.00 69.62 83 LEU A CA 1
ATOM 694 C C . LEU A 1 83 ? 6.026 9.223 -32.445 1.00 69.62 83 LEU A C 1
ATOM 696 O O . LEU A 1 83 ? 5.633 8.069 -32.336 1.00 69.62 83 LEU A O 1
ATOM 700 N N . LYS A 1 84 ? 5.717 9.963 -33.519 1.00 56.88 84 LYS A N 1
ATOM 701 C CA . LYS A 1 84 ? 4.818 9.505 -34.605 1.00 56.88 84 LYS A CA 1
ATOM 702 C C . LYS A 1 84 ? 5.328 8.279 -35.384 1.00 56.88 84 LYS A C 1
ATOM 704 O O . LYS A 1 84 ? 4.571 7.700 -36.151 1.00 56.88 84 LYS A O 1
ATOM 709 N N . GLY A 1 85 ? 6.602 7.920 -35.221 1.00 63.72 85 GLY A N 1
ATOM 710 C CA . GLY A 1 85 ? 7.234 6.746 -35.828 1.00 63.72 85 GLY A CA 1
ATOM 711 C C . GLY A 1 85 ? 7.416 5.579 -34.859 1.00 63.72 85 GLY A C 1
ATOM 712 O O . GLY A 1 85 ? 8.315 4.773 -35.076 1.00 63.72 85 GLY A O 1
ATOM 713 N N . ASP A 1 86 ? 6.648 5.527 -33.770 1.00 65.56 86 ASP A N 1
ATOM 714 C CA . ASP A 1 86 ? 6.716 4.456 -32.780 1.00 65.56 86 ASP A CA 1
ATOM 715 C C . ASP A 1 86 ? 6.032 3.174 -33.290 1.00 65.56 86 ASP A C 1
ATOM 717 O O . ASP A 1 86 ? 4.806 3.060 -33.331 1.00 65.56 86 ASP A O 1
ATOM 721 N N . ILE A 1 87 ? 6.845 2.193 -33.686 1.00 67.38 87 ILE A N 1
ATOM 722 C CA . ILE A 1 87 ? 6.382 0.880 -34.159 1.00 67.38 87 ILE A CA 1
ATOM 723 C C . ILE A 1 87 ? 5.869 0.041 -32.969 1.00 67.38 87 ILE A C 1
ATOM 725 O O . ILE A 1 87 ? 5.145 -0.929 -33.175 1.00 67.38 87 ILE A O 1
ATOM 729 N N . THR A 1 88 ? 6.164 0.420 -31.717 1.00 63.91 88 THR A N 1
ATOM 730 C CA . THR A 1 88 ? 5.742 -0.311 -30.505 1.00 63.91 88 THR A CA 1
ATOM 731 C C . THR A 1 88 ? 4.221 -0.464 -30.441 1.00 63.91 88 THR A C 1
ATOM 733 O O . THR A 1 88 ? 3.732 -1.534 -30.085 1.00 63.91 88 THR A O 1
ATOM 736 N N . GLN A 1 89 ? 3.459 0.529 -30.918 1.00 62.75 89 GLN A N 1
ATOM 737 C CA . GLN A 1 89 ? 1.991 0.462 -31.008 1.00 62.75 89 GLN A CA 1
ATOM 738 C C . GLN A 1 89 ? 1.479 -0.650 -31.939 1.00 62.75 89 GLN A C 1
ATOM 740 O O . GLN A 1 89 ? 0.392 -1.181 -31.726 1.00 62.75 89 GLN A O 1
ATOM 745 N N . LEU A 1 90 ? 2.257 -1.050 -32.950 1.00 61.25 90 LEU A N 1
ATOM 746 C CA . LEU A 1 90 ? 1.899 -2.162 -33.837 1.00 61.25 90 LEU A CA 1
ATOM 747 C C . LEU A 1 90 ? 2.066 -3.523 -33.143 1.00 61.25 90 LEU A C 1
ATOM 749 O O . LEU A 1 90 ? 1.360 -4.472 -33.485 1.00 61.25 90 LEU A O 1
ATOM 753 N N . PHE A 1 91 ? 2.943 -3.610 -32.137 1.00 57.22 91 PHE A N 1
ATOM 754 C CA . PHE A 1 91 ? 3.148 -4.813 -31.327 1.00 57.22 91 PHE A CA 1
ATOM 755 C C . PHE A 1 91 ? 2.131 -4.952 -30.188 1.00 57.22 91 PHE A C 1
ATOM 757 O O . PHE A 1 91 ? 1.864 -6.075 -29.766 1.00 57.22 91 PHE A O 1
ATOM 764 N N . VAL A 1 92 ? 1.492 -3.858 -29.753 1.00 58.12 92 VAL A N 1
ATOM 765 C CA . VAL A 1 92 ? 0.419 -3.873 -28.733 1.00 58.12 92 VAL A CA 1
ATOM 766 C C . VAL A 1 92 ? -0.746 -4.782 -29.140 1.00 58.12 92 VAL A C 1
ATOM 768 O O . VAL A 1 92 ? -1.360 -5.412 -28.293 1.00 58.12 92 VAL A O 1
ATOM 771 N N . LYS A 1 93 ? -1.024 -4.935 -30.441 1.00 59.81 93 LYS A N 1
ATOM 772 C CA . LYS A 1 93 ? -2.112 -5.806 -30.922 1.00 59.81 93 LYS A CA 1
ATOM 773 C C . LYS A 1 93 ? -1.818 -7.308 -30.779 1.00 59.81 93 LYS A C 1
ATOM 775 O O . LYS A 1 93 ? -2.741 -8.115 -30.853 1.00 59.81 93 LYS A O 1
ATOM 780 N N . TYR A 1 94 ? -0.549 -7.682 -30.617 1.00 64.06 94 TYR A N 1
ATOM 781 C CA . TYR A 1 94 ? -0.098 -9.077 -30.584 1.00 64.06 94 TYR A CA 1
ATOM 782 C C . TYR A 1 94 ? 0.544 -9.479 -29.251 1.00 64.06 94 TYR A C 1
ATOM 784 O O . TYR A 1 94 ? 0.772 -10.668 -29.028 1.00 64.06 94 TYR A O 1
ATOM 792 N N . LEU A 1 95 ? 0.836 -8.519 -28.370 1.00 55.81 95 LEU A N 1
ATOM 793 C CA . LEU A 1 95 ? 1.342 -8.771 -27.025 1.00 55.81 95 LEU A CA 1
ATOM 794 C C . LEU A 1 95 ? 0.205 -8.616 -26.003 1.00 55.81 95 LEU A C 1
ATOM 796 O O . LEU A 1 95 ? -0.573 -7.674 -26.123 1.00 55.81 95 LEU A O 1
ATOM 800 N N . PRO A 1 96 ? 0.105 -9.499 -24.991 1.00 54.03 96 PRO A N 1
ATOM 801 C CA . PRO A 1 96 ? -0.840 -9.323 -23.891 1.00 54.03 96 PRO A CA 1
ATOM 802 C C . PRO A 1 96 ? -0.668 -7.940 -23.251 1.00 54.03 96 PRO A C 1
ATOM 804 O O . PRO A 1 96 ? 0.472 -7.521 -23.028 1.00 54.03 96 PRO A O 1
ATOM 807 N N . ASP A 1 97 ? -1.771 -7.275 -22.888 1.00 49.56 97 ASP A N 1
ATOM 808 C CA . ASP A 1 97 ? -1.787 -5.948 -22.229 1.00 49.56 97 ASP A CA 1
ATOM 809 C C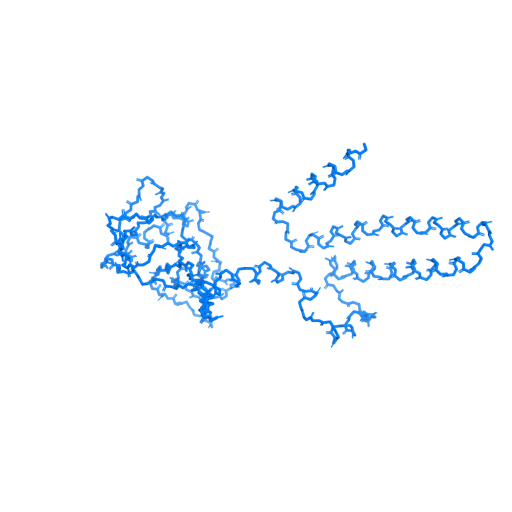 . ASP A 1 97 ? -0.888 -5.878 -20.975 1.00 49.56 97 ASP A C 1
ATOM 811 O O . ASP A 1 97 ? -0.466 -4.812 -20.524 1.00 49.56 97 ASP A O 1
ATOM 815 N N . ASP A 1 98 ? -0.562 -7.046 -20.428 1.00 50.06 98 ASP A N 1
ATOM 816 C CA . ASP A 1 98 ? 0.268 -7.283 -19.257 1.00 50.06 98 ASP A CA 1
ATOM 817 C C . ASP A 1 98 ? 1.768 -7.045 -19.502 1.00 50.06 98 ASP A C 1
ATOM 819 O O . ASP A 1 98 ? 2.489 -6.755 -18.553 1.00 50.06 98 ASP A O 1
ATOM 823 N N . ALA A 1 99 ? 2.247 -7.124 -20.748 1.00 51.38 99 ALA A N 1
ATOM 824 C CA . ALA A 1 99 ? 3.677 -7.048 -21.068 1.00 51.38 99 ALA A CA 1
ATOM 825 C C . ALA A 1 99 ? 4.254 -5.618 -21.045 1.00 51.38 99 ALA A C 1
ATOM 827 O O . ALA A 1 99 ? 5.461 -5.448 -20.894 1.00 51.38 99 ALA A O 1
ATOM 828 N N . PHE A 1 100 ? 3.408 -4.590 -21.178 1.00 47.19 100 PHE A N 1
ATOM 829 C CA . PHE A 1 100 ? 3.836 -3.180 -21.223 1.00 47.19 100 PHE A CA 1
ATOM 830 C C . PHE A 1 100 ? 3.430 -2.369 -19.987 1.00 47.19 100 PHE A C 1
ATOM 832 O O . PHE A 1 100 ? 3.892 -1.244 -19.798 1.00 47.19 100 PHE A O 1
ATOM 839 N N . ASN A 1 101 ? 2.602 -2.941 -19.115 1.00 47.22 101 ASN A N 1
ATOM 840 C CA . ASN A 1 101 ? 2.028 -2.265 -17.957 1.00 47.22 101 ASN A CA 1
ATOM 841 C C . ASN A 1 101 ? 2.703 -2.707 -16.650 1.00 47.22 101 ASN A C 1
ATOM 843 O O . ASN A 1 101 ? 2.046 -3.130 -15.702 1.00 47.22 101 ASN A O 1
ATOM 847 N N . ILE A 1 102 ? 4.029 -2.558 -16.576 1.00 49.47 102 ILE A N 1
ATOM 848 C CA . ILE A 1 102 ? 4.811 -2.821 -15.350 1.00 49.47 102 ILE A CA 1
ATOM 849 C C . ILE A 1 102 ? 4.337 -1.913 -14.198 1.00 49.47 102 ILE A C 1
ATOM 851 O O . ILE A 1 102 ? 4.319 -2.305 -13.038 1.00 49.47 102 ILE A O 1
ATOM 855 N N . GLN A 1 103 ? 3.827 -0.724 -14.527 1.00 44.16 103 GLN A N 1
ATOM 856 C CA . GLN A 1 103 ? 3.224 0.206 -13.569 1.00 44.16 103 GLN A CA 1
ATOM 857 C C . GLN A 1 103 ? 1.913 -0.322 -12.954 1.00 44.16 103 GLN A C 1
ATOM 859 O O . GLN A 1 103 ? 1.523 0.116 -11.877 1.00 44.16 103 GLN A O 1
ATOM 864 N N . ASN A 1 104 ? 1.270 -1.304 -13.599 1.00 44.75 104 ASN A N 1
ATOM 865 C CA . ASN A 1 104 ? 0.108 -2.003 -13.060 1.00 44.75 104 ASN A CA 1
ATOM 866 C C . ASN A 1 104 ? 0.464 -3.295 -12.314 1.00 44.75 104 ASN A C 1
ATOM 868 O O . ASN A 1 104 ? -0.445 -3.964 -11.838 1.00 44.75 104 ASN A O 1
ATOM 872 N N . GLU A 1 105 ? 1.733 -3.703 -12.204 1.00 43.50 105 GLU A N 1
ATOM 873 C CA . GLU A 1 105 ? 2.077 -4.908 -11.435 1.00 43.50 105 GLU A CA 1
ATOM 874 C C . GLU A 1 105 ? 1.885 -4.713 -9.926 1.00 43.50 105 GLU A C 1
ATOM 876 O O . GLU A 1 105 ? 1.456 -5.647 -9.250 1.00 43.50 105 GLU A O 1
ATOM 881 N N . GLU A 1 106 ? 2.127 -3.513 -9.392 1.00 42.69 106 GLU A N 1
ATOM 882 C CA . GLU A 1 106 ? 1.862 -3.184 -7.982 1.00 42.69 106 GLU A CA 1
ATOM 883 C C . GLU A 1 106 ? 0.361 -3.126 -7.689 1.00 42.69 106 GLU A C 1
ATOM 885 O O . GLU A 1 106 ? -0.114 -3.766 -6.749 1.00 42.69 106 GLU A O 1
ATOM 890 N N . SER A 1 107 ? -0.414 -2.472 -8.557 1.00 41.38 107 SER A N 1
ATOM 891 C CA . SER A 1 107 ? -1.875 -2.424 -8.446 1.00 41.38 107 SER A CA 1
ATOM 892 C C . SER A 1 107 ? -2.537 -3.777 -8.757 1.00 41.38 107 SER A C 1
ATOM 894 O O . SER A 1 107 ? -3.563 -4.106 -8.160 1.00 41.38 107 SER A O 1
ATOM 896 N N . LYS A 1 108 ? -1.933 -4.634 -9.596 1.00 42.91 108 LYS A N 1
ATOM 897 C CA . LYS A 1 108 ? -2.338 -6.043 -9.777 1.00 42.91 108 LYS A CA 1
ATOM 898 C C . LYS A 1 108 ? -1.948 -6.929 -8.597 1.00 42.91 108 LYS A C 1
ATOM 900 O O . LYS A 1 108 ? -2.713 -7.831 -8.273 1.00 42.91 108 LYS A O 1
ATOM 905 N N . LYS A 1 109 ? -0.802 -6.712 -7.942 1.00 46.66 109 LYS A N 1
ATOM 906 C CA . LYS A 1 109 ? -0.429 -7.429 -6.708 1.00 46.66 109 LYS A CA 1
ATOM 907 C C . LYS A 1 109 ? -1.363 -7.064 -5.561 1.00 46.66 109 LYS A C 1
ATOM 909 O O . LYS A 1 109 ? -1.853 -7.975 -4.902 1.00 46.66 109 LYS A O 1
ATOM 914 N N . GLN A 1 110 ? -1.678 -5.779 -5.379 1.00 46.03 110 GLN A N 1
ATOM 915 C CA . GLN A 1 110 ? -2.726 -5.354 -4.449 1.00 46.03 110 GLN A CA 1
ATOM 916 C C . GLN A 1 110 ? -4.065 -6.007 -4.813 1.00 46.03 110 GLN A C 1
ATOM 918 O O . GLN A 1 110 ? -4.629 -6.700 -3.971 1.00 46.03 110 GLN A O 1
ATOM 923 N N . LYS A 1 111 ? -4.524 -5.922 -6.073 1.00 47.97 111 LYS A N 1
ATOM 924 C CA . LYS A 1 111 ? -5.757 -6.607 -6.512 1.00 47.97 111 LYS A CA 1
ATOM 925 C C . LYS A 1 111 ? -5.753 -8.111 -6.225 1.00 47.97 111 LYS A C 1
ATOM 927 O O . LYS A 1 111 ? -6.735 -8.597 -5.688 1.00 47.97 111 LYS A O 1
ATOM 932 N N . LYS A 1 112 ? -4.660 -8.838 -6.483 1.00 52.03 112 LYS A N 1
ATOM 933 C CA . LYS A 1 112 ? -4.555 -10.282 -6.191 1.00 52.03 112 LYS A CA 1
ATOM 934 C C . LYS A 1 112 ? -4.599 -10.613 -4.694 1.00 52.03 112 LYS A C 1
ATOM 936 O O . LYS A 1 112 ? -5.124 -11.659 -4.323 1.00 52.03 112 LYS A O 1
ATOM 941 N N . VAL A 1 113 ? -4.055 -9.750 -3.830 1.00 52.16 113 VAL A N 1
ATOM 942 C CA . VAL A 1 113 ? -4.149 -9.913 -2.365 1.00 52.16 113 VAL A CA 1
ATOM 943 C C . VAL A 1 113 ? -5.588 -9.689 -1.892 1.00 52.16 113 VAL A C 1
ATOM 945 O O . VAL A 1 113 ? -6.076 -10.473 -1.081 1.00 52.16 113 VAL A O 1
ATOM 948 N N . PHE A 1 114 ? -6.287 -8.689 -2.439 1.00 56.06 114 PHE A N 1
ATOM 949 C CA . PHE A 1 114 ? -7.707 -8.454 -2.159 1.00 56.06 114 PHE A CA 1
ATOM 950 C C . PHE A 1 114 ? -8.642 -9.494 -2.815 1.00 56.06 114 PHE A C 1
ATOM 952 O O . PHE A 1 114 ? -9.710 -9.753 -2.279 1.00 56.06 114 PHE A O 1
ATOM 959 N N . GLU A 1 115 ? -8.251 -10.146 -3.917 1.00 60.84 115 GLU A N 1
ATOM 960 C CA . GLU A 1 115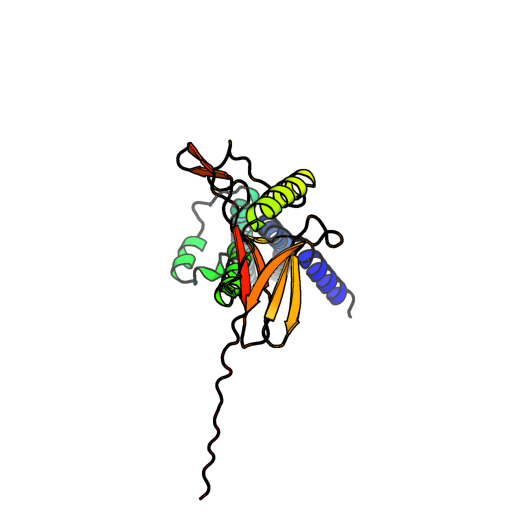 ? -9.024 -11.234 -4.553 1.00 60.84 115 GLU A CA 1
ATOM 961 C C . GLU A 1 115 ? -9.107 -12.500 -3.680 1.00 60.84 115 GLU A C 1
ATOM 963 O O . GLU A 1 115 ? -10.097 -13.225 -3.743 1.00 60.84 115 GLU A O 1
ATOM 968 N N . GLN A 1 116 ? -8.090 -12.767 -2.851 1.00 66.75 116 GLN A N 1
ATOM 969 C CA . GLN A 1 116 ? -8.089 -13.871 -1.872 1.00 66.75 116 GLN A CA 1
ATOM 970 C C . GLN A 1 116 ? -8.557 -13.433 -0.473 1.00 66.75 116 GLN A C 1
ATOM 972 O O . GLN A 1 116 ? -8.539 -14.237 0.467 1.00 66.75 116 GLN A O 1
ATOM 977 N N . ALA A 1 117 ? -8.926 -12.160 -0.322 1.00 76.50 117 ALA A N 1
ATOM 978 C CA . ALA A 1 117 ? -9.387 -11.581 0.925 1.00 76.50 117 ALA A CA 1
ATOM 979 C C . ALA A 1 117 ? -10.909 -11.675 1.014 1.00 76.50 117 ALA A C 1
ATOM 981 O O . ALA A 1 117 ? -11.624 -11.252 0.108 1.00 76.50 117 ALA A O 1
ATOM 982 N N . GLU A 1 118 ? -11.405 -12.189 2.131 1.00 84.38 118 GLU A N 1
ATOM 983 C CA . GLU A 1 118 ? -12.823 -12.148 2.458 1.00 84.38 118 GLU A CA 1
ATOM 984 C C . GLU A 1 118 ? -13.043 -11.140 3.584 1.00 84.38 118 GLU A C 1
ATOM 986 O O . GLU A 1 118 ? -12.250 -11.050 4.528 1.00 84.38 118 GLU A O 1
ATOM 991 N N . GLU A 1 119 ? -14.103 -10.345 3.454 1.00 88.06 119 GLU A N 1
ATOM 992 C CA . GLU A 1 119 ? -14.556 -9.477 4.532 1.00 88.06 119 GLU A CA 1
ATOM 993 C C . GLU A 1 119 ? -15.179 -10.342 5.617 1.00 88.06 119 GLU A C 1
ATOM 995 O O . GLU A 1 119 ? -16.165 -11.041 5.386 1.00 88.06 119 GLU A O 1
ATOM 1000 N N . VAL A 1 120 ? -14.569 -10.315 6.796 1.00 89.44 120 VAL A N 1
ATOM 1001 C CA . VAL A 1 120 ? -15.068 -11.064 7.941 1.00 89.44 120 VAL A CA 1
ATOM 1002 C C . VAL A 1 120 ? -15.989 -10.141 8.734 1.00 89.44 120 VAL A C 1
ATOM 1004 O O . VAL A 1 120 ? -15.562 -9.041 9.099 1.00 89.44 120 VAL A O 1
ATOM 1007 N N . PRO A 1 121 ? -17.233 -10.563 9.020 1.00 90.81 121 PRO A N 1
ATOM 1008 C CA . PRO A 1 121 ? -18.155 -9.751 9.793 1.00 90.81 121 PRO A CA 1
ATOM 1009 C C . PRO A 1 121 ? -17.604 -9.524 11.204 1.00 90.81 121 PRO A C 1
ATOM 1011 O O . PRO A 1 121 ? -17.161 -10.459 11.878 1.00 90.81 121 PRO A O 1
ATOM 1014 N N . VAL A 1 122 ? -17.644 -8.267 11.636 1.00 92.06 122 VAL A N 1
ATOM 1015 C CA . VAL A 1 122 ? -17.298 -7.846 12.993 1.00 92.06 122 VAL A CA 1
ATOM 1016 C C . VAL A 1 122 ? -18.574 -7.349 13.662 1.00 92.06 122 VAL A C 1
ATOM 1018 O O . VAL A 1 122 ? -19.243 -6.456 13.143 1.00 92.06 122 VAL A O 1
ATOM 1021 N N . ASP A 1 123 ? -18.885 -7.901 14.828 1.00 94.12 123 ASP A N 1
ATOM 1022 C CA . ASP A 1 123 ? -19.939 -7.399 15.702 1.00 94.12 123 ASP A CA 1
ATOM 1023 C C . ASP A 1 123 ? -19.376 -6.191 16.461 1.00 94.12 123 ASP A C 1
ATOM 1025 O O . ASP A 1 123 ? -18.724 -6.349 17.499 1.00 94.12 123 ASP A O 1
ATOM 1029 N N . PHE A 1 124 ? -19.539 -4.996 15.891 1.00 94.44 124 PHE A N 1
ATOM 1030 C CA . PHE A 1 124 ? -19.062 -3.751 16.491 1.00 94.44 124 PHE A CA 1
ATOM 1031 C C . PHE A 1 124 ? -19.929 -3.308 17.677 1.00 94.44 124 PHE A C 1
ATOM 1033 O O . PHE A 1 124 ? -21.145 -3.503 17.686 1.00 94.44 124 PHE A O 1
ATOM 1040 N N . ASN A 1 125 ? -19.295 -2.664 18.656 1.00 92.88 125 ASN A N 1
ATOM 1041 C CA . ASN A 1 125 ? -19.977 -2.008 19.769 1.00 92.88 125 ASN A CA 1
ATOM 1042 C C . ASN A 1 125 ? -20.762 -0.785 19.267 1.00 92.88 125 ASN A C 1
ATOM 1044 O O . ASN A 1 125 ? -20.377 -0.176 18.274 1.00 92.88 125 ASN A O 1
ATOM 1048 N N . GLU A 1 126 ? -21.831 -0.382 19.957 1.00 88.81 126 GLU A N 1
ATOM 1049 C CA . GLU A 1 126 ? -22.702 0.725 19.513 1.00 88.81 126 GLU A CA 1
ATOM 1050 C C . GLU A 1 126 ? -21.961 2.064 19.340 1.00 88.81 126 GLU A C 1
ATOM 1052 O O . GLU A 1 126 ? -22.291 2.859 18.462 1.00 88.81 126 GLU A O 1
ATOM 1057 N N . ASP A 1 127 ? -20.928 2.301 20.143 1.00 90.50 127 ASP A N 1
ATOM 1058 C CA . ASP A 1 127 ? -20.154 3.538 20.225 1.00 90.50 127 ASP A CA 1
ATOM 1059 C C . ASP A 1 127 ? -18.871 3.537 19.378 1.00 90.50 127 ASP A C 1
ATOM 1061 O O . ASP A 1 127 ? -18.157 4.544 19.338 1.00 90.50 127 ASP A O 1
ATOM 1065 N N . TYR A 1 128 ? -18.581 2.458 18.639 1.00 94.00 128 TYR A N 1
ATOM 1066 C CA . TYR A 1 128 ? -17.295 2.309 17.947 1.00 94.00 128 TYR A CA 1
ATOM 1067 C C . TYR A 1 128 ? -17.000 3.434 16.944 1.00 94.00 128 TYR A C 1
ATOM 1069 O O . TYR A 1 128 ? -15.839 3.779 16.727 1.00 94.00 128 TYR A O 1
ATOM 1077 N N . GLN A 1 129 ? -18.035 4.015 16.327 1.00 93.25 129 GLN A N 1
ATOM 1078 C CA . GLN A 1 129 ? -17.876 5.097 15.351 1.00 93.25 129 GLN A CA 1
ATOM 1079 C C . GLN A 1 129 ? -17.374 6.387 16.002 1.00 93.25 129 GLN A C 1
ATOM 1081 O O . GLN A 1 129 ? -16.639 7.135 15.362 1.00 93.25 129 GLN A O 1
ATOM 1086 N N . LEU A 1 130 ? -17.727 6.636 17.267 1.00 92.56 130 LEU A N 1
ATOM 1087 C CA . LEU A 1 130 ? -17.255 7.805 18.011 1.00 92.56 130 LEU A CA 1
ATOM 1088 C C . LEU A 1 130 ? -15.757 7.673 18.299 1.00 92.56 130 LEU A C 1
ATOM 1090 O O . LEU A 1 130 ? -14.985 8.568 17.959 1.00 92.56 130 LEU A O 1
ATOM 1094 N N . ILE A 1 131 ? -15.353 6.508 18.816 1.00 93.69 131 ILE A N 1
ATOM 1095 C CA . ILE A 1 131 ? -13.948 6.156 19.070 1.00 93.69 131 ILE A CA 1
ATOM 1096 C C . ILE A 1 131 ? -13.140 6.234 17.767 1.00 93.69 131 ILE A C 1
ATOM 1098 O O . ILE A 1 131 ? -12.045 6.793 17.719 1.00 93.69 131 ILE A O 1
ATOM 1102 N N . LEU A 1 132 ? -13.697 5.705 16.674 1.00 95.00 132 LEU A N 1
ATOM 1103 C CA . LEU A 1 132 ? -13.053 5.703 15.366 1.00 95.00 132 LEU A CA 1
ATOM 1104 C C . LEU A 1 132 ? -12.819 7.117 14.828 1.00 95.00 132 LEU A C 1
ATOM 1106 O O . LEU A 1 132 ? -11.721 7.404 14.355 1.00 95.00 132 LEU A O 1
ATOM 1110 N N . VAL A 1 133 ? -13.825 7.995 14.890 1.00 94.38 133 VAL A N 1
ATOM 1111 C CA . VAL A 1 133 ? -13.705 9.387 14.426 1.00 94.38 133 VAL A CA 1
ATOM 1112 C C . VAL A 1 133 ? -12.633 10.127 15.222 1.00 94.38 133 VAL A C 1
ATOM 1114 O O . VAL A 1 133 ? -11.788 10.791 14.620 1.00 94.38 133 VAL A O 1
ATOM 1117 N N . GLU A 1 134 ? -12.632 9.986 16.549 1.00 94.44 134 GLU A N 1
ATOM 1118 C CA . GLU A 1 134 ? -11.638 10.627 17.412 1.00 94.44 134 GLU A CA 1
ATOM 1119 C C . GLU A 1 134 ? -10.218 10.136 17.097 1.00 94.44 134 GLU A C 1
ATOM 1121 O O . GLU A 1 134 ? -9.285 10.933 16.956 1.00 94.44 134 GLU A O 1
ATOM 1126 N N . ASN A 1 135 ? -10.045 8.824 16.921 1.00 95.56 135 ASN A N 1
ATOM 1127 C CA . ASN A 1 135 ? -8.746 8.264 16.576 1.00 95.56 135 ASN A CA 1
ATOM 1128 C C . ASN A 1 135 ? -8.282 8.710 15.188 1.00 95.56 135 ASN A C 1
ATOM 1130 O O . ASN A 1 135 ? -7.123 9.085 15.030 1.00 95.56 135 ASN A O 1
ATOM 1134 N N . ILE A 1 136 ? -9.168 8.711 14.188 1.00 94.81 136 ILE A N 1
ATOM 1135 C CA . ILE A 1 136 ? -8.841 9.175 12.834 1.00 94.81 136 ILE A CA 1
ATOM 1136 C C . ILE A 1 136 ? -8.370 10.630 12.864 1.00 94.81 136 ILE A C 1
ATOM 1138 O O . ILE A 1 136 ? -7.364 10.944 12.231 1.00 94.81 136 ILE A O 1
ATOM 1142 N N . GLN A 1 137 ? -9.041 11.507 13.615 1.00 94.12 137 GLN A N 1
ATOM 1143 C C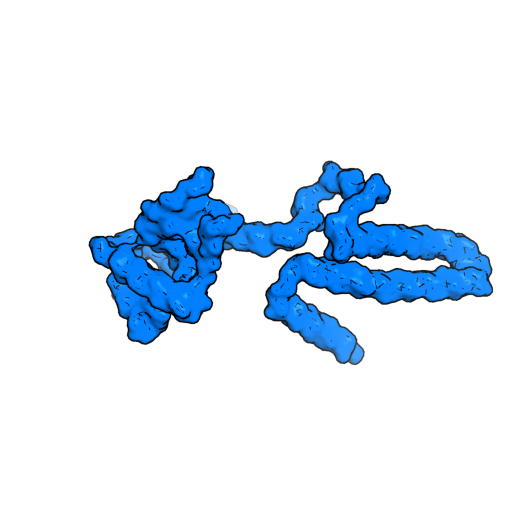A . GLN A 1 137 ? -8.618 12.903 13.753 1.00 94.12 137 GLN A CA 1
ATOM 1144 C C . GLN A 1 137 ? -7.203 13.005 14.330 1.00 94.12 137 GLN A C 1
ATOM 1146 O O . GLN A 1 137 ? -6.345 13.642 13.719 1.00 94.12 137 GLN A O 1
ATOM 1151 N N . ALA A 1 138 ? -6.924 12.300 15.430 1.00 93.81 138 ALA A N 1
ATOM 1152 C CA . ALA A 1 138 ? -5.595 12.284 16.037 1.00 93.81 138 ALA A CA 1
ATOM 1153 C C . ALA A 1 138 ? -4.512 11.739 15.083 1.00 93.81 138 ALA A C 1
ATOM 1155 O O . ALA A 1 138 ? -3.403 12.269 15.029 1.00 93.81 138 ALA A O 1
ATOM 1156 N N . LEU A 1 139 ? -4.829 10.710 14.292 1.00 93.25 139 LEU A N 1
ATOM 1157 C CA . LEU A 1 139 ? -3.904 10.115 13.321 1.00 93.25 139 LEU A CA 1
ATOM 1158 C C . LEU A 1 139 ? -3.644 11.024 12.111 1.00 93.25 139 LEU A C 1
ATOM 1160 O O . LEU A 1 139 ? -2.528 11.042 11.586 1.00 93.25 139 LEU A O 1
ATOM 1164 N N . ILE A 1 140 ? -4.640 11.797 11.672 1.00 92.94 140 ILE A N 1
ATOM 1165 C CA . ILE A 1 140 ? -4.468 12.816 10.628 1.00 92.94 140 ILE A CA 1
ATOM 1166 C C . ILE A 1 140 ? -3.596 13.963 11.153 1.00 92.94 140 ILE A C 1
ATOM 1168 O O . ILE A 1 140 ? -2.656 14.379 10.474 1.00 92.94 140 ILE A O 1
ATOM 1172 N N . GLU A 1 141 ? -3.859 14.451 12.368 1.00 93.50 141 GLU A N 1
ATOM 1173 C CA . GLU A 1 141 ? -3.058 15.500 13.016 1.00 93.50 141 GLU A CA 1
ATOM 1174 C C . GLU A 1 141 ? -1.603 15.058 13.227 1.00 93.50 141 GLU A C 1
ATOM 1176 O O . GLU A 1 141 ? -0.670 15.820 12.952 1.00 93.50 141 GLU A O 1
ATOM 1181 N N . GLY A 1 142 ? -1.405 13.798 13.627 1.00 90.75 142 GLY A N 1
ATOM 1182 C CA . GLY A 1 142 ? -0.101 13.145 13.750 1.00 90.75 142 GLY A CA 1
ATOM 1183 C C . GLY A 1 142 ? 0.599 12.849 12.418 1.00 90.75 142 GLY A C 1
ATOM 1184 O O . GLY A 1 142 ? 1.755 12.429 12.429 1.00 90.75 142 GLY A O 1
ATOM 1185 N N . LYS A 1 143 ? -0.056 13.103 11.273 1.00 89.75 143 LYS A N 1
ATOM 1186 C CA . LYS A 1 143 ? 0.414 12.791 9.906 1.00 89.75 143 LYS A CA 1
ATOM 1187 C C . LYS A 1 143 ? 0.683 11.305 9.656 1.00 89.75 143 LYS A C 1
ATOM 1189 O O . LYS A 1 143 ? 1.485 10.955 8.792 1.00 89.75 143 LYS A O 1
ATOM 1194 N N . GLU A 1 144 ? 0.011 10.436 10.395 1.00 86.19 144 GLU A N 1
ATOM 1195 C CA . GLU A 1 144 ? 0.114 8.988 10.229 1.00 86.19 144 GLU A CA 1
ATOM 1196 C C . GLU A 1 144 ? -0.866 8.463 9.179 1.00 86.19 144 GLU A C 1
ATOM 1198 O O . GLU A 1 144 ? -0.570 7.502 8.471 1.00 86.19 144 GLU A O 1
ATOM 1203 N N . ILE A 1 145 ? -2.009 9.139 9.030 1.00 89.25 145 ILE A N 1
ATOM 1204 C CA . ILE A 1 145 ? -2.933 8.943 7.912 1.00 89.25 145 ILE A CA 1
ATOM 1205 C C . ILE A 1 145 ? -2.789 10.119 6.952 1.00 89.25 145 ILE A C 1
ATOM 1207 O O . ILE A 1 145 ? -2.918 11.283 7.329 1.00 89.25 145 ILE A O 1
ATOM 1211 N N . THR A 1 146 ? -2.533 9.802 5.685 1.00 88.69 146 THR A N 1
ATOM 1212 C CA . THR A 1 146 ? -2.437 10.813 4.629 1.00 88.69 146 THR A CA 1
ATOM 1213 C C . THR A 1 146 ? -3.835 11.178 4.142 1.00 88.69 146 THR A C 1
ATOM 1215 O O . THR A 1 146 ? -4.649 10.295 3.877 1.00 88.69 146 THR A O 1
ATOM 1218 N N . THR A 1 147 ? -4.105 12.473 3.993 1.00 89.56 147 THR A N 1
ATOM 1219 C CA . THR A 1 147 ? -5.379 12.983 3.479 1.00 89.56 147 THR A CA 1
ATOM 1220 C C . THR A 1 147 ? -5.206 13.661 2.126 1.00 89.56 147 THR A C 1
ATOM 1222 O O . THR A 1 147 ? -4.148 14.208 1.799 1.00 89.56 147 THR A O 1
ATOM 1225 N N . ARG A 1 148 ? -6.262 13.615 1.316 1.00 87.25 148 ARG A N 1
ATOM 1226 C CA . ARG A 1 148 ? -6.349 14.305 0.030 1.00 87.25 148 ARG A CA 1
ATOM 1227 C C . ARG A 1 148 ? -6.856 15.729 0.214 1.00 87.25 148 ARG A C 1
ATOM 1229 O O . ARG A 1 148 ? -7.611 16.035 1.134 1.00 87.25 148 ARG A O 1
ATOM 1236 N N . ASP A 1 149 ? -6.478 16.602 -0.713 1.00 86.12 149 ASP A N 1
ATOM 1237 C CA . ASP A 1 149 ? -7.029 17.952 -0.784 1.00 86.12 149 ASP A CA 1
ATOM 1238 C C . ASP A 1 149 ? -8.338 17.940 -1.585 1.00 86.12 149 ASP A C 1
ATOM 1240 O O . ASP A 1 149 ? -8.334 17.986 -2.820 1.00 86.12 149 ASP A O 1
ATOM 1244 N N . LEU A 1 150 ? -9.458 17.903 -0.860 1.00 83.31 150 LEU A N 1
ATOM 1245 C CA . LEU A 1 150 ? -10.813 17.896 -1.421 1.00 83.31 150 LEU A CA 1
ATOM 1246 C C . LEU A 1 150 ? -11.156 19.149 -2.248 1.00 83.31 150 LEU A C 1
ATOM 1248 O O . LEU A 1 150 ? -12.170 19.164 -2.939 1.00 83.31 150 LEU A O 1
ATOM 1252 N N . THR A 1 151 ? -10.341 20.209 -2.199 1.00 82.25 151 THR A N 1
ATOM 1253 C CA . THR A 1 151 ? -10.539 21.397 -3.049 1.00 82.25 151 THR A CA 1
ATOM 1254 C C . THR A 1 151 ? -9.952 21.233 -4.450 1.00 82.25 151 THR A C 1
ATOM 1256 O O . THR A 1 151 ? -10.308 21.981 -5.359 1.00 82.25 151 THR A O 1
ATOM 1259 N N . LYS A 1 152 ? -9.050 20.262 -4.634 1.00 80.56 152 LYS A N 1
ATOM 1260 C CA . LYS A 1 152 ? -8.312 20.042 -5.885 1.00 80.56 152 LYS A CA 1
ATOM 1261 C C . LYS A 1 152 ? -8.743 18.785 -6.631 1.00 80.56 152 LYS A C 1
ATOM 1263 O O . LYS A 1 152 ? -8.501 18.700 -7.833 1.00 80.56 152 LYS A O 1
ATOM 1268 N N . GLN A 1 153 ? -9.290 17.796 -5.927 1.00 77.06 153 GLN A N 1
ATOM 1269 C CA . GLN A 1 153 ? -9.567 16.465 -6.465 1.00 77.06 153 GLN A CA 1
ATOM 1270 C C . GLN A 1 153 ? -10.885 15.917 -5.912 1.00 77.06 153 GLN A C 1
ATOM 1272 O O . GLN A 1 153 ? -11.206 16.126 -4.744 1.00 77.06 153 GLN A O 1
ATOM 1277 N N . GLU A 1 154 ? -11.625 15.194 -6.753 1.00 84.12 154 GLU A N 1
ATOM 1278 C CA . GLU A 1 154 ? -12.807 14.440 -6.330 1.00 84.12 154 GLU A CA 1
ATOM 1279 C C . GLU A 1 154 ? -12.426 13.153 -5.581 1.00 84.12 154 GLU A C 1
ATOM 1281 O O . GLU A 1 154 ? -11.321 12.619 -5.728 1.00 84.12 154 GLU A O 1
ATOM 1286 N N . GLY A 1 155 ? -13.374 12.635 -4.799 1.00 85.50 155 GLY A N 1
ATOM 1287 C CA . GLY A 1 155 ? -13.230 11.424 -3.997 1.00 85.50 155 GLY A CA 1
ATOM 1288 C C . GLY A 1 155 ? -13.171 11.697 -2.495 1.00 85.50 155 GLY A C 1
ATOM 1289 O O . GLY A 1 155 ? -13.514 12.782 -2.025 1.00 85.50 155 GLY A O 1
ATOM 1290 N N . PHE A 1 156 ? -12.775 10.673 -1.742 1.00 87.62 156 PHE A N 1
ATOM 1291 C CA . PHE A 1 156 ? -12.723 10.702 -0.281 1.00 87.62 156 PHE A CA 1
ATOM 1292 C C . PHE A 1 156 ? -11.506 11.452 0.267 1.00 87.62 156 PHE A C 1
ATOM 1294 O O . PHE A 1 156 ? -10.431 11.455 -0.339 1.00 87.62 156 PHE A O 1
ATOM 1301 N N . LEU A 1 157 ? -11.677 12.055 1.448 1.00 89.75 157 LEU A N 1
ATOM 1302 C CA . LEU A 1 157 ? -10.619 12.716 2.213 1.00 89.75 157 LEU A CA 1
ATOM 1303 C C . LEU A 1 157 ? -9.507 11.726 2.564 1.00 89.75 157 LEU A C 1
ATOM 1305 O O . LEU A 1 157 ? -8.330 12.039 2.404 1.00 89.75 157 LEU A O 1
ATOM 1309 N N . ILE A 1 158 ? -9.896 10.541 3.033 1.00 89.88 158 ILE A N 1
ATOM 1310 C CA . ILE A 1 158 ? -9.023 9.389 3.253 1.00 89.88 158 ILE A CA 1
ATOM 1311 C C . ILE A 1 158 ? -9.306 8.412 2.122 1.00 89.88 158 ILE A C 1
ATOM 1313 O O . ILE A 1 158 ? -10.462 8.119 1.836 1.00 89.88 158 ILE A O 1
ATOM 1317 N N . GLU A 1 159 ? -8.268 7.915 1.461 1.00 87.00 159 GLU A N 1
ATOM 1318 C CA . GLU A 1 159 ? -8.450 6.945 0.385 1.00 87.00 159 GLU A CA 1
ATOM 1319 C C . GLU A 1 159 ? -9.184 5.692 0.886 1.00 87.00 159 GLU A C 1
ATOM 1321 O O . GLU A 1 159 ? -8.904 5.183 1.975 1.00 87.00 159 GLU A O 1
ATOM 1326 N N . GLU A 1 160 ? -10.143 5.196 0.105 1.00 81.88 160 GLU A N 1
ATOM 1327 C CA . GLU A 1 160 ? -10.868 3.980 0.466 1.00 81.88 160 GLU A CA 1
ATOM 1328 C C . GLU A 1 160 ? -9.903 2.806 0.641 1.00 81.88 160 GLU A C 1
ATOM 1330 O O . GLU A 1 160 ? -8.959 2.631 -0.129 1.00 81.88 160 GLU A O 1
ATOM 1335 N N . ASN A 1 161 ? -10.179 1.958 1.629 1.00 84.94 161 ASN A N 1
ATOM 1336 C CA . ASN A 1 161 ? -9.318 0.837 1.995 1.00 84.94 161 ASN A CA 1
ATOM 1337 C C . ASN A 1 161 ? -7.917 1.273 2.462 1.00 84.94 161 ASN A C 1
ATOM 1339 O O . ASN A 1 161 ? -6.940 0.545 2.280 1.00 84.94 161 ASN A O 1
ATOM 1343 N N . THR A 1 162 ? -7.807 2.440 3.102 1.00 88.19 162 THR A N 1
ATOM 1344 C CA . THR A 1 162 ? -6.591 2.817 3.837 1.00 88.19 162 THR A CA 1
ATOM 1345 C C . THR A 1 162 ? -6.440 1.922 5.065 1.00 88.19 162 THR A C 1
ATOM 1347 O O . THR A 1 162 ? -7.387 1.752 5.831 1.00 88.19 162 THR A O 1
ATOM 1350 N N . LEU A 1 163 ? -5.258 1.335 5.269 1.00 89.69 163 LEU A N 1
ATOM 1351 C CA . LEU A 1 163 ? -4.979 0.488 6.431 1.00 89.69 163 LEU A CA 1
ATOM 1352 C C . LEU A 1 163 ? -5.038 1.316 7.722 1.00 89.69 163 LEU A C 1
ATOM 1354 O O . LEU A 1 163 ? -4.374 2.344 7.837 1.00 89.69 163 LEU A O 1
ATOM 1358 N N . TYR A 1 164 ? -5.789 0.838 8.709 1.00 91.44 164 TYR A N 1
ATOM 1359 C CA . TYR A 1 164 ? -5.797 1.404 10.048 1.00 91.44 164 TYR A CA 1
ATOM 1360 C C . TYR A 1 164 ? -4.470 1.054 10.755 1.00 91.44 164 TYR A C 1
ATOM 1362 O O . TYR A 1 164 ? -4.181 -0.135 10.907 1.00 91.44 164 TYR A O 1
ATOM 1370 N N . PRO A 1 165 ? -3.653 2.026 11.203 1.00 90.56 165 PRO A N 1
ATOM 1371 C CA . PRO A 1 165 ? -2.289 1.742 11.671 1.00 90.56 165 PRO A CA 1
ATOM 1372 C C . PRO A 1 165 ? -2.205 0.918 12.963 1.00 90.56 165 PRO A C 1
ATOM 1374 O O . PRO A 1 165 ? -1.356 0.034 13.083 1.00 90.56 165 PRO A O 1
ATOM 1377 N N . TYR A 1 166 ? -3.084 1.195 13.929 1.00 92.50 166 TYR A N 1
ATOM 1378 C CA . TYR A 1 166 ? -3.015 0.621 15.276 1.00 92.50 166 TYR A CA 1
ATOM 1379 C C . TYR A 1 166 ? -4.240 -0.217 15.586 1.00 92.50 166 TYR A C 1
ATOM 1381 O O . TYR A 1 166 ? -5.155 0.231 16.275 1.00 92.50 166 TYR A O 1
ATOM 1389 N N . TYR A 1 167 ? -4.254 -1.440 15.074 1.00 94.19 167 TYR A N 1
ATOM 1390 C CA . TYR A 1 167 ? -5.275 -2.418 15.419 1.00 94.19 167 TYR A CA 1
ATOM 1391 C C . TYR A 1 167 ? -4.643 -3.686 15.983 1.00 94.19 167 TYR A C 1
ATOM 1393 O O . TYR A 1 167 ? -3.496 -4.025 15.685 1.00 94.19 167 TYR A O 1
ATOM 1401 N N . TYR A 1 168 ? -5.406 -4.400 16.799 1.00 92.38 168 TYR A N 1
ATOM 1402 C CA . TYR A 1 168 ? -5.004 -5.689 17.334 1.00 92.38 168 TYR A CA 1
ATOM 1403 C C . TYR A 1 168 ? -6.193 -6.641 17.384 1.00 92.38 168 TYR A C 1
ATOM 1405 O O . TYR A 1 168 ? -7.303 -6.255 17.749 1.00 92.38 168 TYR A O 1
ATOM 1413 N N . VAL A 1 169 ? -5.951 -7.897 17.012 1.00 92.44 169 VAL A N 1
ATOM 1414 C CA . VAL A 1 169 ? -6.950 -8.967 17.062 1.00 92.44 169 VAL A CA 1
ATOM 1415 C C . VAL A 1 169 ? -6.511 -9.962 18.122 1.00 92.44 169 VAL A C 1
ATOM 1417 O O . VAL A 1 169 ? -5.539 -10.697 17.938 1.00 92.44 169 VAL A O 1
ATOM 1420 N N . LYS A 1 170 ? -7.221 -9.980 19.247 1.00 90.38 170 LYS A N 1
ATOM 1421 C CA . LYS A 1 170 ? -6.913 -10.839 20.389 1.00 90.38 170 LYS A CA 1
ATOM 1422 C C . LYS A 1 170 ? -7.838 -12.047 20.401 1.00 90.38 170 LYS A C 1
ATOM 1424 O O . LYS A 1 170 ? -9.049 -11.884 20.487 1.00 90.38 170 LYS A O 1
ATOM 1429 N N . GLN A 1 171 ? -7.292 -13.258 20.374 1.00 90.94 171 GLN A N 1
ATOM 1430 C CA . GLN A 1 171 ? -8.098 -14.458 20.599 1.00 90.94 171 GLN A CA 1
ATOM 1431 C C . GLN A 1 171 ? -8.461 -14.574 22.086 1.00 90.94 171 GLN A C 1
ATOM 1433 O O . GLN A 1 171 ? -7.580 -14.496 22.943 1.00 90.94 171 GLN A O 1
ATOM 1438 N N . ILE A 1 172 ? -9.748 -14.746 22.385 1.00 90.50 172 ILE A N 1
ATOM 1439 C CA . ILE A 1 172 ? -10.253 -14.902 23.760 1.00 90.50 172 ILE A CA 1
ATOM 1440 C C . ILE A 1 172 ? -10.614 -16.359 24.023 1.00 90.50 172 ILE A C 1
ATOM 1442 O O . ILE A 1 172 ? -10.307 -16.885 25.087 1.00 90.50 172 ILE A O 1
ATOM 1446 N N . ASP A 1 173 ? -11.255 -16.994 23.042 1.00 87.69 173 ASP A N 1
ATOM 1447 C CA . ASP A 1 173 ? -11.725 -18.373 23.120 1.00 87.69 173 ASP A CA 1
ATOM 1448 C C . ASP A 1 173 ? -11.557 -19.073 21.760 1.00 87.69 173 ASP A C 1
ATOM 1450 O O . ASP A 1 173 ? -11.161 -18.459 20.759 1.00 87.69 173 ASP A O 1
ATOM 1454 N N . ALA A 1 174 ? -11.846 -20.370 21.705 1.00 83.88 174 ALA A N 1
ATOM 1455 C CA . ALA A 1 174 ? -11.929 -21.123 20.464 1.00 83.88 174 ALA A CA 1
ATOM 1456 C C . ALA A 1 174 ? -12.982 -20.487 19.537 1.00 83.88 174 ALA A C 1
ATOM 1458 O O . ALA A 1 174 ? -14.185 -20.589 19.761 1.00 83.88 174 ALA A O 1
ATOM 1459 N N . GLY A 1 175 ? -12.508 -19.791 18.502 1.00 84.38 175 GLY A N 1
ATOM 1460 C CA . GLY A 1 175 ? -13.360 -19.161 17.500 1.00 84.38 175 GLY A CA 1
ATOM 1461 C C . GLY A 1 175 ? -13.941 -17.793 17.865 1.00 84.38 175 GLY A C 1
ATOM 1462 O O . GLY A 1 175 ? -14.754 -17.264 17.110 1.00 84.38 175 GLY A O 1
ATOM 1463 N N . THR A 1 176 ? -13.525 -17.189 18.984 1.00 91.88 176 THR A N 1
ATOM 1464 C CA . THR A 1 176 ? -13.931 -15.820 19.347 1.00 91.88 176 THR A CA 1
ATOM 1465 C C . THR A 1 176 ? -12.718 -14.916 19.508 1.00 91.88 176 THR A C 1
ATOM 1467 O O . THR A 1 176 ? -11.803 -15.197 20.289 1.00 91.88 176 THR A O 1
ATOM 1470 N N . TYR A 1 177 ? -12.744 -13.795 18.794 1.00 93.56 177 TYR A N 1
ATOM 1471 C CA . TYR A 1 177 ? -11.682 -12.803 18.773 1.00 93.56 177 TYR A CA 1
ATOM 1472 C C . TYR A 1 177 ? -12.232 -11.420 19.123 1.00 93.56 177 TYR A C 1
ATOM 1474 O O . TYR A 1 177 ? -13.357 -11.074 18.777 1.00 93.56 177 TYR A O 1
ATOM 1482 N N . GLN A 1 178 ? -11.426 -10.622 19.807 1.00 94.69 178 GLN A N 1
ATOM 1483 C CA . GLN A 1 178 ? -11.685 -9.223 20.121 1.00 94.69 178 GLN A CA 1
ATOM 1484 C C . GLN A 1 178 ? -10.894 -8.342 19.163 1.00 94.69 178 GLN A C 1
ATOM 1486 O O . GLN A 1 178 ? -9.682 -8.524 19.021 1.00 94.69 178 GLN A O 1
ATOM 1491 N N . LEU A 1 179 ? -11.574 -7.388 18.533 1.00 95.62 179 LEU A N 1
ATOM 1492 C CA . LEU A 1 179 ? -10.947 -6.369 17.706 1.00 95.62 179 LEU A CA 1
ATOM 1493 C C . LEU A 1 179 ? -10.744 -5.103 18.534 1.00 95.62 179 LEU A C 1
ATOM 1495 O O . LEU A 1 179 ? -11.687 -4.576 19.130 1.00 95.62 179 LEU A O 1
ATOM 1499 N N . GLN A 1 180 ? -9.508 -4.619 18.552 1.00 95.00 180 GLN A N 1
ATOM 1500 C CA . GLN A 1 180 ? -9.116 -3.414 19.266 1.00 95.00 180 GLN A CA 1
ATOM 1501 C C . GLN A 1 180 ? -8.469 -2.419 18.308 1.00 95.00 180 GLN A C 1
ATOM 1503 O O . GLN A 1 180 ? -7.742 -2.836 17.404 1.00 95.00 180 GLN A O 1
ATOM 1508 N N . ILE A 1 181 ? -8.710 -1.127 18.515 1.00 96.50 181 ILE A N 1
ATOM 1509 C CA . ILE A 1 181 ? -8.068 -0.033 17.775 1.00 96.50 181 ILE A CA 1
ATOM 1510 C C . ILE A 1 181 ? -7.582 1.049 18.731 1.00 96.50 181 ILE A C 1
ATOM 1512 O O . ILE A 1 181 ? -8.074 1.159 19.848 1.00 96.50 181 ILE A O 1
ATOM 1516 N N . GLY A 1 182 ? -6.648 1.876 18.282 1.00 92.56 182 GLY A N 1
ATOM 1517 C CA . GLY A 1 182 ? -6.185 3.017 19.061 1.00 92.56 182 GLY A CA 1
ATOM 1518 C C . GLY A 1 182 ? -5.540 4.102 18.218 1.00 92.56 182 GLY A C 1
ATOM 1519 O O . GLY A 1 182 ? -5.498 4.021 16.986 1.00 92.56 182 GLY A O 1
ATOM 1520 N N . LYS A 1 183 ? -5.003 5.105 18.911 1.00 92.12 183 LYS A N 1
ATOM 1521 C CA . LYS A 1 183 ? -4.103 6.133 18.354 1.00 92.12 183 LYS A CA 1
ATOM 1522 C C . LYS A 1 183 ? -2.646 5.671 18.361 1.00 92.12 183 LYS A C 1
ATOM 1524 O O . LYS A 1 183 ? -1.809 6.266 17.703 1.00 92.12 183 LYS A O 1
ATOM 1529 N N . ASN A 1 184 ? -2.345 4.642 19.152 1.00 91.44 184 ASN A N 1
ATOM 1530 C CA . ASN A 1 184 ? -1.062 3.959 19.255 1.00 91.44 184 ASN A CA 1
ATOM 1531 C C . ASN A 1 184 ? -1.283 2.588 19.933 1.00 91.44 184 ASN A C 1
ATOM 1533 O O . ASN A 1 184 ? -2.360 2.309 20.456 1.00 91.44 184 ASN A O 1
ATOM 1537 N N . TYR A 1 185 ? -0.260 1.731 19.977 1.00 90.44 185 TYR A N 1
ATOM 1538 C CA . TYR A 1 185 ? -0.371 0.393 20.586 1.00 90.44 185 TYR A CA 1
ATOM 1539 C C . TYR A 1 185 ? -0.493 0.369 22.122 1.00 90.44 185 TYR A C 1
ATOM 1541 O O . TYR A 1 185 ? -0.739 -0.696 22.686 1.00 90.44 185 TYR A O 1
ATOM 1549 N N . ARG A 1 186 ? -0.284 1.492 22.823 1.00 89.62 186 ARG A N 1
ATOM 1550 C CA . ARG A 1 186 ? -0.427 1.569 24.291 1.00 89.62 186 ARG A CA 1
ATOM 1551 C C . ARG A 1 186 ? -1.867 1.856 24.711 1.00 89.62 186 ARG A C 1
ATOM 1553 O O . ARG A 1 186 ? -2.269 1.445 25.793 1.00 89.62 186 ARG A O 1
ATOM 1560 N N . GLU A 1 187 ? -2.617 2.535 23.852 1.00 91.50 187 GLU A N 1
ATOM 1561 C CA . GLU A 1 187 ? -3.986 3.001 24.082 1.00 91.50 187 GLU A CA 1
ATOM 1562 C C . GLU A 1 187 ? -4.939 2.287 23.118 1.00 91.50 187 GLU A C 1
ATOM 1564 O O . GLU A 1 187 ? -5.517 2.893 22.219 1.00 91.50 187 GLU A O 1
ATOM 1569 N N . LEU A 1 188 ? -5.034 0.963 23.259 1.00 93.50 188 LEU A N 1
ATOM 1570 C CA . LEU A 1 188 ? -5.949 0.146 22.467 1.00 93.50 188 LEU A CA 1
ATOM 1571 C C . LEU A 1 188 ? -7.278 -0.032 23.199 1.00 93.50 188 LEU A C 1
ATOM 1573 O O . LEU A 1 188 ? -7.322 -0.527 24.326 1.00 93.50 188 LEU A O 1
ATOM 1577 N N . GLU A 1 189 ? -8.362 0.293 22.509 1.00 94.38 189 GLU A N 1
ATOM 1578 C CA . GLU A 1 189 ? -9.732 0.138 22.977 1.00 94.38 189 GLU A CA 1
ATOM 1579 C C . GLU A 1 189 ? -10.456 -0.936 22.177 1.00 94.38 189 GLU A C 1
ATOM 1581 O O . GLU A 1 189 ? -10.227 -1.120 20.982 1.00 94.38 189 GLU A O 1
ATOM 1586 N N . THR A 1 190 ? -11.335 -1.674 22.849 1.00 95.69 190 THR A N 1
ATOM 1587 C CA . THR A 1 190 ? -12.086 -2.759 22.214 1.00 95.69 190 THR A CA 1
ATOM 1588 C C . THR A 1 190 ? -13.298 -2.193 21.499 1.00 95.69 190 THR A C 1
ATOM 1590 O O . THR A 1 190 ? -14.148 -1.582 22.136 1.00 95.69 190 THR A O 1
ATOM 1593 N N . ILE A 1 191 ? -13.401 -2.456 20.199 1.00 95.69 191 ILE A N 1
ATOM 1594 C CA . ILE A 1 191 ? -14.466 -1.910 19.348 1.00 95.69 191 ILE A CA 1
ATOM 1595 C C . ILE A 1 191 ? -15.429 -2.960 18.810 1.00 95.69 191 ILE A C 1
ATOM 1597 O O . ILE A 1 191 ? -16.452 -2.605 18.232 1.00 95.69 191 ILE A O 1
ATOM 1601 N N . GLY A 1 192 ? -15.116 -4.244 18.967 1.00 94.50 192 GLY A N 1
ATOM 1602 C CA . GLY A 1 192 ? -16.011 -5.297 18.520 1.00 94.50 192 GLY A CA 1
ATOM 1603 C C . GLY A 1 192 ? -15.472 -6.699 18.733 1.00 94.50 192 GLY A C 1
ATOM 1604 O O . GLY A 1 192 ? -14.349 -6.912 19.207 1.00 94.50 192 GLY A O 1
ATOM 1605 N N . THR A 1 193 ? -16.297 -7.668 18.355 1.00 94.69 193 THR A N 1
ATOM 1606 C CA . THR A 1 193 ? -15.974 -9.092 18.431 1.00 94.69 193 THR A CA 1
ATOM 1607 C C . THR A 1 193 ? -16.139 -9.767 17.079 1.00 94.69 193 THR A C 1
ATOM 1609 O O . THR A 1 193 ? -16.975 -9.385 16.270 1.00 94.69 193 THR A O 1
ATOM 1612 N N . ILE A 1 194 ? -15.310 -10.770 16.819 1.00 93.81 194 ILE A N 1
ATOM 1613 C CA . ILE A 1 194 ? -15.312 -11.555 15.590 1.00 93.81 194 ILE A CA 1
ATOM 1614 C C . ILE A 1 194 ? -15.521 -13.008 15.985 1.00 93.81 194 ILE A C 1
ATOM 1616 O O . ILE A 1 194 ? -14.785 -13.541 16.820 1.00 93.81 194 ILE A O 1
ATOM 1620 N N . ARG A 1 195 ? -16.513 -13.651 15.373 1.00 91.31 195 ARG A N 1
ATOM 1621 C CA . ARG A 1 195 ? -16.823 -15.066 15.588 1.00 91.31 195 ARG A CA 1
ATOM 1622 C C . ARG A 1 195 ? -16.502 -15.845 14.321 1.00 91.31 195 ARG A C 1
ATOM 1624 O O . ARG A 1 195 ? -17.086 -15.587 13.273 1.00 91.31 195 ARG A O 1
ATOM 1631 N N . GLN A 1 196 ? -15.582 -16.798 14.414 1.00 84.44 196 GLN A N 1
ATOM 1632 C CA . GLN A 1 196 ? -15.232 -17.697 13.318 1.00 84.44 196 GLN A CA 1
ATOM 1633 C C . GLN A 1 196 ? -15.048 -19.128 13.811 1.00 84.44 196 GLN A C 1
ATOM 1635 O O . GLN A 1 196 ? -14.511 -19.366 14.882 1.00 84.44 196 GLN A O 1
ATOM 1640 N N . SER A 1 197 ? -15.452 -20.096 12.994 1.00 78.06 197 SER A N 1
ATOM 1641 C CA . SER A 1 197 ? -15.172 -21.516 13.235 1.00 78.06 197 SER A CA 1
ATOM 1642 C C . SER A 1 197 ? -13.728 -21.905 12.911 1.00 78.06 197 SER A C 1
ATOM 1644 O O . SER A 1 197 ? -13.218 -22.884 13.450 1.00 78.06 197 SER A O 1
ATOM 1646 N N . GLU A 1 198 ? -13.084 -21.158 12.017 1.00 79.62 198 GLU A N 1
ATOM 1647 C CA . GLU A 1 198 ? -11.736 -21.415 11.512 1.00 79.62 198 GLU A CA 1
ATOM 1648 C C . GLU A 1 198 ? -10.726 -20.418 12.103 1.00 79.62 198 GLU A C 1
ATOM 1650 O O . GLU A 1 198 ? -11.104 -19.324 12.531 1.00 79.62 198 GLU A O 1
ATOM 1655 N N . PRO A 1 199 ? -9.433 -20.779 12.170 1.00 79.44 199 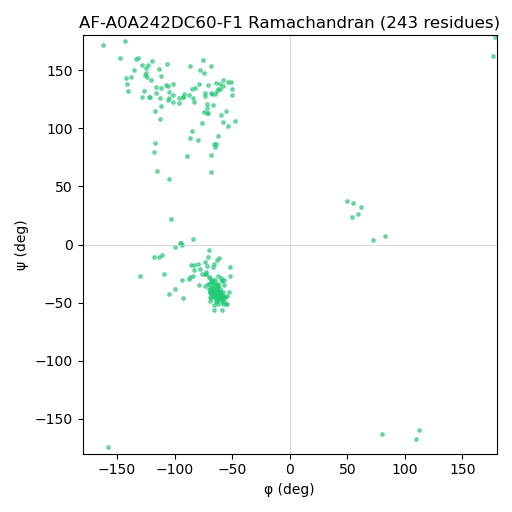PRO A N 1
ATOM 1656 C CA . PRO A 1 199 ? -8.407 -19.875 12.664 1.00 79.44 199 PRO A CA 1
ATOM 1657 C C . PRO A 1 199 ? -8.215 -18.684 11.715 1.00 79.44 199 PRO A C 1
ATOM 1659 O O . PRO A 1 199 ? -7.813 -18.841 10.561 1.00 79.44 199 PRO A O 1
ATOM 1662 N N . LEU A 1 200 ? -8.432 -17.476 12.238 1.00 81.75 200 LEU A N 1
ATOM 1663 C CA . LEU A 1 200 ? -8.278 -16.234 11.483 1.00 81.75 200 LEU A CA 1
ATOM 1664 C C . LEU A 1 200 ? -6.839 -16.023 10.997 1.00 81.75 200 LEU A C 1
ATOM 1666 O O . LEU A 1 200 ? -5.879 -16.101 11.767 1.00 81.75 200 LEU A O 1
ATOM 1670 N N . ARG A 1 201 ? -6.705 -15.641 9.723 1.00 84.81 201 ARG A N 1
ATOM 1671 C CA . ARG A 1 201 ? -5.471 -15.098 9.136 1.00 84.81 201 ARG A CA 1
ATOM 1672 C C . ARG A 1 201 ? -5.716 -13.658 8.673 1.00 84.81 201 ARG A C 1
ATOM 1674 O O . ARG A 1 201 ? -6.107 -13.466 7.519 1.00 84.81 201 ARG A O 1
ATOM 1681 N N . PRO A 1 202 ? -5.537 -12.659 9.557 1.00 84.75 202 PRO A N 1
ATOM 1682 C CA . PRO A 1 202 ? -5.802 -11.259 9.241 1.00 84.75 202 PRO A CA 1
ATOM 1683 C C . PRO A 1 202 ? -4.920 -10.770 8.090 1.00 84.75 202 PRO A C 1
ATOM 1685 O O . PRO A 1 202 ? -3.713 -11.006 8.087 1.00 84.75 202 PRO A O 1
ATOM 1688 N N . ILE A 1 203 ? -5.522 -10.072 7.131 1.00 85.88 203 ILE A N 1
ATOM 1689 C CA . ILE A 1 203 ? -4.812 -9.293 6.110 1.00 85.88 203 ILE A CA 1
ATOM 1690 C C . ILE A 1 203 ? -4.662 -7.855 6.600 1.00 85.88 203 ILE A C 1
ATOM 1692 O O . ILE A 1 203 ? -3.579 -7.281 6.512 1.00 85.88 203 ILE A O 1
ATOM 1696 N N . GLY A 1 204 ? -5.742 -7.280 7.131 1.00 88.94 204 GLY A N 1
ATOM 1697 C CA . GLY A 1 204 ? -5.742 -5.902 7.596 1.00 88.94 204 GLY A CA 1
ATOM 1698 C C . GLY A 1 204 ? -7.102 -5.432 8.089 1.00 88.94 204 GLY A C 1
ATOM 1699 O O . GLY A 1 204 ? -8.138 -6.019 7.769 1.00 88.94 204 GLY A O 1
ATOM 1700 N N . LEU A 1 205 ? -7.075 -4.343 8.851 1.00 91.19 205 LEU A N 1
ATOM 1701 C CA . LEU A 1 205 ? -8.247 -3.551 9.192 1.00 91.19 205 LEU A CA 1
ATOM 1702 C C . LEU A 1 205 ? -8.199 -2.258 8.383 1.00 91.19 205 LEU A C 1
ATOM 1704 O O . LEU A 1 205 ? -7.210 -1.536 8.449 1.00 91.19 205 LEU A O 1
ATOM 1708 N N . PHE A 1 206 ? -9.244 -1.968 7.622 1.00 93.56 206 PHE A N 1
ATOM 1709 C CA . PHE A 1 206 ? -9.243 -0.892 6.641 1.00 93.56 206 PHE A CA 1
ATOM 1710 C C . PHE A 1 206 ? -10.326 0.140 6.932 1.00 93.56 206 PHE A C 1
ATOM 1712 O O . PHE A 1 206 ? -11.434 -0.214 7.329 1.00 93.56 206 PHE A O 1
ATOM 1719 N N . ILE A 1 207 ? -10.006 1.410 6.712 1.00 92.38 207 ILE A N 1
ATOM 1720 C CA . ILE A 1 207 ? -10.916 2.545 6.841 1.00 92.38 207 ILE A CA 1
ATOM 1721 C C . ILE A 1 207 ? -11.686 2.705 5.531 1.00 92.38 207 ILE A C 1
ATOM 1723 O O . ILE A 1 207 ? -11.106 2.684 4.441 1.00 92.38 207 ILE A O 1
ATOM 1727 N N . VAL A 1 208 ? -12.999 2.881 5.650 1.00 91.31 208 VAL A N 1
ATOM 1728 C CA . VAL A 1 208 ? -13.898 3.192 4.536 1.00 91.31 208 VAL A CA 1
ATOM 1729 C C . VAL A 1 208 ? -14.874 4.300 4.940 1.00 91.31 208 VAL A C 1
ATOM 1731 O O . VAL A 1 208 ? -15.230 4.430 6.113 1.00 91.31 208 VAL A O 1
ATOM 1734 N N . GLY A 1 209 ? -15.304 5.097 3.966 1.00 89.81 209 GLY A N 1
ATOM 1735 C CA . GLY A 1 209 ? -16.175 6.252 4.174 1.00 89.81 209 GLY A CA 1
ATOM 1736 C C . GLY A 1 209 ? -15.455 7.508 4.669 1.00 89.81 209 GLY A C 1
ATOM 1737 O O . GLY A 1 209 ? -14.233 7.624 4.564 1.00 89.81 209 GLY A O 1
ATOM 1738 N N . GLY A 1 210 ? -16.224 8.460 5.199 1.00 90.69 210 GLY A N 1
ATOM 1739 C CA . GLY A 1 210 ? -15.750 9.774 5.626 1.00 90.69 210 GLY A CA 1
ATOM 1740 C C . GLY A 1 210 ? -16.271 10.925 4.771 1.00 90.69 210 GLY A C 1
ATOM 1741 O O . GLY A 1 21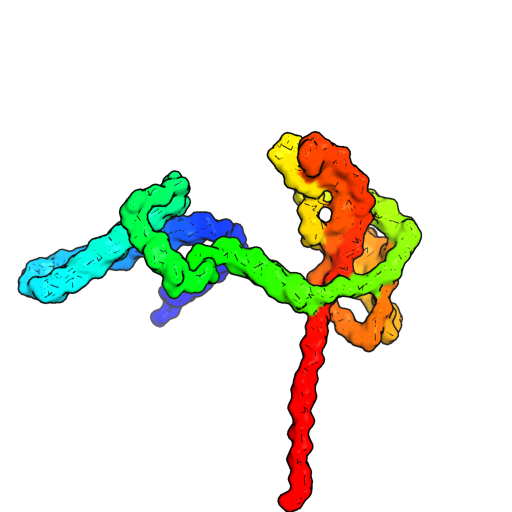0 ? -17.272 10.821 4.063 1.00 90.69 210 GLY A O 1
ATOM 1742 N N . ASP A 1 211 ? -15.564 12.050 4.840 1.00 89.81 211 ASP A N 1
ATOM 1743 C CA . ASP A 1 211 ? -15.829 13.200 3.976 1.00 89.81 211 ASP A CA 1
ATOM 1744 C C . ASP A 1 211 ? -15.399 12.904 2.539 1.00 89.81 211 ASP A C 1
ATOM 1746 O O . ASP A 1 211 ? -14.296 12.403 2.314 1.00 89.81 211 ASP A O 1
ATOM 1750 N N . PHE A 1 212 ? -16.212 13.288 1.557 1.00 91.00 212 PHE A N 1
ATOM 1751 C CA . PHE A 1 212 ? -15.849 13.170 0.146 1.00 91.00 212 PHE A CA 1
ATOM 1752 C C . PHE A 1 212 ? -16.450 14.278 -0.713 1.00 91.00 212 PHE A C 1
ATOM 1754 O O . PHE A 1 212 ? -17.421 14.930 -0.328 1.00 91.00 212 PHE A O 1
ATOM 1761 N N . VAL A 1 213 ? -15.868 14.498 -1.892 1.00 86.38 213 VAL A N 1
ATOM 1762 C CA . VAL A 1 213 ? -16.403 15.406 -2.913 1.00 86.38 213 VAL A CA 1
ATOM 1763 C C . VAL A 1 213 ? -16.772 14.615 -4.155 1.00 86.38 213 VAL A C 1
ATOM 1765 O O . VAL A 1 213 ? -15.969 13.830 -4.660 1.00 86.38 213 VAL A O 1
ATOM 1768 N N . LYS A 1 214 ? -17.983 14.840 -4.656 1.00 84.50 214 LYS A N 1
ATOM 1769 C CA . LYS A 1 214 ? -18.479 14.258 -5.900 1.00 84.50 214 LYS A CA 1
ATOM 1770 C C . LYS A 1 214 ? -19.297 15.301 -6.649 1.00 84.50 214 LYS A C 1
ATOM 1772 O O . LYS A 1 214 ? -20.144 15.951 -6.038 1.00 84.50 214 LYS A O 1
ATOM 1777 N N . ASP A 1 215 ? -19.030 15.470 -7.942 1.00 86.19 215 ASP A N 1
ATOM 1778 C CA . ASP A 1 215 ? -19.713 16.447 -8.797 1.00 86.19 215 ASP A CA 1
ATOM 1779 C C . ASP A 1 215 ? -19.628 17.880 -8.221 1.00 86.19 215 ASP A C 1
ATOM 1781 O O . ASP A 1 215 ? -20.570 18.670 -8.285 1.00 86.19 215 ASP A O 1
ATOM 1785 N N . GLY A 1 216 ? -18.495 18.207 -7.587 1.00 80.88 216 GLY A N 1
ATOM 1786 C CA . GLY A 1 216 ? -18.256 19.500 -6.931 1.00 80.88 216 GLY A CA 1
ATOM 1787 C C . GLY A 1 216 ? -19.019 19.745 -5.619 1.00 80.88 216 GLY A C 1
ATOM 1788 O O . GLY A 1 216 ? -18.899 20.830 -5.049 1.00 80.88 216 GLY A O 1
ATOM 1789 N N . VAL A 1 217 ? -19.775 18.767 -5.108 1.00 84.88 217 VAL A N 1
ATOM 1790 C CA . VAL A 1 217 ? -20.502 18.861 -3.832 1.00 84.88 217 VAL A CA 1
ATOM 1791 C C . VAL A 1 217 ? -19.793 18.037 -2.760 1.00 84.88 217 VAL A C 1
ATOM 1793 O O . VAL A 1 217 ? -19.370 16.908 -3.009 1.00 84.88 217 VAL A O 1
ATOM 1796 N N . ARG A 1 218 ? -19.662 18.603 -1.554 1.00 88.38 218 ARG A N 1
ATOM 1797 C CA . ARG A 1 218 ? -19.086 17.912 -0.395 1.00 88.38 218 ARG A CA 1
ATOM 1798 C C . ARG A 1 218 ? -20.167 17.146 0.361 1.00 88.38 218 ARG A C 1
ATOM 1800 O O . ARG A 1 218 ? -21.184 17.717 0.748 1.00 88.38 218 ARG A O 1
ATOM 1807 N N . TYR A 1 219 ? -19.895 15.877 0.607 1.00 89.88 219 TYR A N 1
ATOM 1808 C CA . TYR A 1 219 ? -20.725 14.956 1.362 1.00 89.88 219 TYR A CA 1
ATOM 1809 C C . TYR A 1 219 ? -19.959 14.448 2.581 1.00 89.88 219 TYR A C 1
ATOM 1811 O O . TYR A 1 219 ? -18.726 14.470 2.615 1.00 89.88 219 TYR A O 1
ATOM 1819 N N . HIS A 1 220 ? -20.711 13.991 3.575 1.00 90.25 220 HIS A N 1
ATOM 1820 C CA . HIS A 1 220 ? -20.184 13.342 4.764 1.00 90.25 220 HIS A CA 1
ATOM 1821 C C . HIS A 1 220 ? -20.912 12.018 4.957 1.00 90.25 220 HIS A C 1
ATOM 1823 O O . HIS A 1 220 ? -22.144 11.988 5.008 1.00 90.25 220 HIS A O 1
ATOM 1829 N N . GLU A 1 221 ? -20.152 10.940 5.091 1.00 91.44 221 GLU A N 1
ATOM 1830 C CA . GLU A 1 221 ? -20.650 9.675 5.610 1.00 91.44 221 GLU A CA 1
ATOM 1831 C C . GLU A 1 221 ? -19.798 9.220 6.805 1.00 91.44 221 GLU A C 1
ATOM 1833 O O . GLU A 1 221 ? -18.617 9.571 6.885 1.00 91.44 221 GLU A O 1
ATOM 1838 N N . PRO A 1 222 ? -20.364 8.450 7.751 1.00 89.94 222 PRO A N 1
ATOM 1839 C CA . PRO A 1 222 ? -19.607 7.992 8.905 1.00 89.94 222 PRO A CA 1
ATOM 1840 C C . PRO A 1 222 ? -18.465 7.072 8.471 1.00 89.94 222 PRO A C 1
ATOM 1842 O O . PRO A 1 222 ? -18.643 6.191 7.621 1.00 89.94 222 PRO A O 1
ATOM 1845 N N . TYR A 1 223 ? -17.306 7.244 9.108 1.00 93.06 223 TYR A N 1
ATOM 1846 C CA . TYR A 1 223 ? -16.202 6.304 8.966 1.00 93.06 223 TYR A CA 1
ATOM 1847 C C . TYR A 1 223 ? -16.627 4.922 9.453 1.00 93.06 223 TYR A C 1
ATOM 1849 O O . TYR A 1 223 ? -17.290 4.758 10.481 1.00 93.06 223 TYR A O 1
ATOM 1857 N N . ARG A 1 224 ? -16.220 3.909 8.701 1.00 94.12 224 ARG A N 1
ATOM 1858 C CA . ARG A 1 224 ? -16.474 2.502 8.981 1.00 94.12 224 ARG A CA 1
ATOM 1859 C C . ARG A 1 224 ? -15.176 1.721 8.841 1.00 94.12 224 ARG A C 1
ATOM 1861 O O . ARG A 1 224 ? -14.212 2.177 8.225 1.00 94.12 224 ARG A O 1
ATOM 1868 N N . LEU A 1 225 ? -15.162 0.537 9.441 1.00 93.88 225 LEU A N 1
ATOM 1869 C CA . LEU A 1 225 ? -14.022 -0.361 9.407 1.00 93.88 225 LEU A CA 1
ATOM 1870 C C . LEU A 1 225 ? -14.395 -1.641 8.682 1.00 93.88 225 LEU A C 1
ATOM 1872 O O . LEU A 1 225 ? -15.446 -2.227 8.933 1.00 93.88 225 LEU A O 1
ATOM 1876 N N . LYS A 1 226 ? -13.493 -2.078 7.815 1.00 93.50 226 LYS A N 1
ATOM 1877 C CA . LYS A 1 226 ? -13.590 -3.314 7.059 1.00 93.50 226 LYS A CA 1
ATOM 1878 C C . LYS A 1 226 ? -12.441 -4.220 7.460 1.00 93.50 226 LYS A C 1
ATOM 1880 O O . LYS A 1 226 ? -11.277 -3.891 7.234 1.00 93.50 226 LYS A O 1
ATOM 1885 N N . PHE A 1 227 ? -12.757 -5.351 8.078 1.00 92.06 227 PHE A N 1
ATOM 1886 C CA . PHE A 1 227 ? -11.753 -6.328 8.473 1.00 92.06 227 PHE A CA 1
ATOM 1887 C C . PHE A 1 227 ? -11.643 -7.418 7.409 1.00 92.06 227 PHE A C 1
ATOM 1889 O O . PHE A 1 227 ? -12.626 -8.077 7.073 1.00 92.06 227 PHE A O 1
ATOM 1896 N N . LEU A 1 228 ? -10.441 -7.592 6.865 1.00 90.19 228 LEU A N 1
ATOM 1897 C CA . LEU A 1 228 ? -10.172 -8.576 5.825 1.00 90.19 228 LEU A CA 1
ATOM 1898 C C . LEU A 1 228 ? -9.284 -9.690 6.359 1.00 90.19 228 LEU A C 1
ATOM 1900 O O . LEU A 1 228 ? -8.250 -9.432 6.981 1.00 90.19 228 LEU A O 1
ATOM 1904 N N . ALA A 1 229 ? -9.648 -10.928 6.041 1.00 87.50 229 ALA A N 1
ATOM 1905 C CA . ALA A 1 229 ? -8.849 -12.111 6.327 1.00 87.50 229 ALA A CA 1
ATOM 1906 C C . ALA A 1 229 ? -8.654 -12.954 5.064 1.00 87.50 229 ALA A C 1
ATOM 1908 O O . ALA A 1 229 ? -9.449 -12.901 4.125 1.00 87.50 229 ALA A O 1
ATOM 1909 N N . LYS A 1 230 ? -7.574 -13.735 5.025 1.00 85.75 230 LYS A N 1
ATOM 1910 C CA . LYS A 1 230 ? -7.286 -14.620 3.895 1.00 85.75 230 LYS A CA 1
ATOM 1911 C C . LYS A 1 230 ? -8.229 -15.821 3.911 1.00 85.75 230 LYS A C 1
ATOM 1913 O O . LYS A 1 230 ? -8.313 -16.514 4.923 1.00 85.75 230 LYS A O 1
ATOM 1918 N N . LYS A 1 231 ? -8.855 -16.111 2.770 1.00 72.56 231 LYS A N 1
ATOM 1919 C CA . LYS A 1 231 ? -9.637 -17.334 2.568 1.00 72.56 231 LYS A CA 1
ATOM 1920 C C . LYS A 1 231 ? -8.712 -18.553 2.571 1.00 72.56 231 LYS A C 1
ATOM 1922 O O . LYS A 1 231 ? -7.706 -18.570 1.855 1.00 72.56 231 LYS A O 1
ATOM 1927 N N . GLU A 1 232 ? -9.024 -19.576 3.363 1.00 60.78 232 GLU A N 1
ATOM 1928 C CA . GLU A 1 232 ? -8.380 -20.876 3.187 1.00 60.78 232 GLU A CA 1
ATOM 1929 C C . GLU A 1 232 ? -8.930 -21.496 1.895 1.00 60.78 232 GLU A C 1
ATOM 1931 O O . GLU A 1 232 ? -10.118 -21.794 1.777 1.00 60.78 232 GLU A O 1
ATOM 1936 N N . GLU A 1 233 ? -8.079 -21.645 0.875 1.00 47.09 233 GLU A N 1
ATOM 1937 C CA . GLU A 1 233 ? -8.392 -22.550 -0.226 1.00 47.09 233 GLU A CA 1
ATOM 1938 C C . GLU A 1 233 ? -8.544 -23.933 0.400 1.00 47.09 233 GLU A C 1
ATOM 1940 O O . GLU A 1 233 ? -7.568 -24.494 0.906 1.00 47.09 233 GLU A O 1
ATOM 1945 N N . ALA A 1 234 ? -9.775 -24.455 0.406 1.00 36.00 234 ALA A N 1
ATOM 1946 C CA . ALA A 1 234 ? -10.053 -25.833 0.764 1.00 36.00 234 ALA A CA 1
ATOM 1947 C C . ALA A 1 234 ? -9.062 -26.703 -0.005 1.00 36.00 234 ALA A C 1
ATOM 1949 O O . ALA A 1 234 ? -9.150 -26.844 -1.228 1.00 36.00 234 ALA A O 1
ATOM 1950 N N . THR A 1 235 ? -8.072 -27.234 0.709 1.00 32.91 235 THR A N 1
ATOM 1951 C CA . THR A 1 235 ? -7.082 -28.131 0.140 1.00 32.91 235 THR A CA 1
ATOM 1952 C C . THR A 1 235 ? -7.885 -29.251 -0.488 1.00 32.91 235 THR A C 1
ATOM 1954 O O . THR A 1 235 ? -8.622 -29.954 0.204 1.00 32.91 235 THR A O 1
ATOM 1957 N N . ALA A 1 236 ? -7.809 -29.366 -1.815 1.00 31.61 236 ALA A N 1
ATOM 1958 C CA . ALA A 1 236 ? -8.418 -30.455 -2.544 1.00 31.61 236 ALA A CA 1
ATOM 1959 C C . ALA A 1 236 ? -7.903 -31.747 -1.912 1.00 31.61 236 ALA A C 1
ATOM 1961 O O . ALA A 1 236 ? -6.756 -32.152 -2.116 1.00 31.61 236 ALA A O 1
ATOM 1962 N N . VAL A 1 237 ? -8.749 -32.362 -1.084 1.00 34.38 237 VAL A N 1
ATOM 1963 C CA . VAL A 1 237 ? -8.512 -33.674 -0.513 1.00 34.38 237 VAL A CA 1
ATOM 1964 C C . VAL A 1 237 ? -8.460 -34.604 -1.710 1.00 34.38 237 VAL A C 1
ATOM 1966 O O . VAL A 1 237 ? -9.483 -35.090 -2.193 1.00 34.38 237 VAL A O 1
ATOM 1969 N N . THR A 1 238 ? -7.251 -34.837 -2.216 1.00 31.64 238 THR A N 1
ATOM 1970 C CA . THR A 1 238 ? -6.960 -35.949 -3.106 1.00 31.64 238 THR A CA 1
ATOM 1971 C C . THR A 1 238 ? -7.193 -37.195 -2.265 1.00 31.64 238 THR A C 1
ATOM 1973 O O . THR A 1 238 ? -6.295 -37.726 -1.617 1.00 31.64 238 THR A O 1
ATOM 1976 N N . ARG A 1 239 ? -8.458 -37.623 -2.199 1.00 33.34 239 ARG A N 1
ATOM 1977 C CA . ARG A 1 239 ? -8.854 -38.939 -1.722 1.00 33.34 239 ARG A CA 1
ATOM 1978 C C . ARG A 1 239 ? -8.266 -39.934 -2.708 1.00 33.34 239 ARG A C 1
ATOM 1980 O O . ARG A 1 239 ? -8.940 -40.374 -3.636 1.00 33.34 239 ARG A O 1
ATOM 1987 N N . THR A 1 240 ? -7.023 -40.338 -2.489 1.00 33.88 240 THR A N 1
ATOM 1988 C CA . THR A 1 240 ? -6.482 -41.570 -3.053 1.00 33.88 240 THR A CA 1
ATOM 1989 C C . THR A 1 240 ? -7.195 -42.736 -2.366 1.00 33.88 240 THR A C 1
ATOM 1991 O O . THR A 1 240 ? -6.672 -43.403 -1.480 1.00 33.88 240 THR A O 1
ATOM 1994 N N . ARG A 1 241 ? -8.443 -42.996 -2.778 1.00 36.75 241 ARG A N 1
ATOM 1995 C CA . ARG A 1 241 ? -9.054 -44.320 -2.658 1.00 36.75 241 ARG A CA 1
ATOM 1996 C C . ARG A 1 241 ? -8.270 -45.243 -3.587 1.00 36.75 241 ARG A C 1
ATOM 1998 O O . ARG A 1 241 ? -8.659 -45.448 -4.732 1.00 36.75 241 ARG A O 1
ATOM 2005 N N . ARG A 1 242 ? -7.171 -45.821 -3.103 1.00 35.53 242 ARG A N 1
ATOM 2006 C CA . ARG A 1 242 ? -6.641 -47.039 -3.717 1.00 35.53 242 ARG A CA 1
ATOM 2007 C C . ARG A 1 242 ? -7.364 -48.215 -3.074 1.00 35.53 242 ARG A C 1
ATOM 2009 O O . ARG A 1 242 ? -7.021 -48.681 -1.993 1.00 35.53 242 ARG A O 1
ATOM 2016 N N . SER A 1 243 ? -8.460 -48.584 -3.731 1.00 34.25 243 SER A N 1
ATOM 2017 C CA . SER A 1 243 ? -9.222 -49.803 -3.495 1.00 34.25 243 SER A CA 1
ATOM 2018 C C . SER A 1 243 ? -8.290 -51.011 -3.488 1.00 34.25 243 SER A C 1
ATOM 2020 O O . SER A 1 243 ? -7.481 -51.172 -4.399 1.00 34.25 243 SER A O 1
ATOM 2022 N N . LYS A 1 244 ? -8.471 -51.879 -2.490 1.00 37.47 244 LYS A N 1
ATOM 2023 C CA . LYS A 1 244 ? -8.116 -53.297 -2.578 1.00 37.47 244 LYS A CA 1
ATOM 2024 C C . LYS A 1 244 ? -8.716 -53.887 -3.859 1.00 37.47 244 LYS A C 1
ATOM 2026 O O . LYS A 1 244 ? -9.925 -53.753 -4.070 1.00 37.47 244 LYS A O 1
ATOM 2031 N N . LYS A 1 245 ? -7.895 -54.562 -4.651 1.00 36.25 245 LYS A N 1
ATOM 2032 C CA . LYS A 1 245 ? -8.146 -55.908 -5.173 1.00 36.25 245 LYS A CA 1
ATOM 2033 C C . LYS A 1 245 ? -6.841 -56.478 -5.700 1.00 36.25 245 LYS A C 1
ATOM 2035 O O . LYS A 1 245 ? -6.119 -55.711 -6.371 1.00 36.25 245 LYS A O 1
#

pLDDT: mean 79.2, std 17.89, range [31.61, 96.5]

Mean predicted aligned error: 17.5 Å

Foldseek 3Di:
DCVVVVVVVVVVVVVVVPPPQVLVVLVVVLVVLVVVLVVLVVVLVVCVVVVVVVVNVVSVVVSVVSVVVSVQSCCCSPVVDGDPPDCVVVCPVVDPPVPPPPNCPVVVVVVVVVVQKDFFDWAFDPCLLVQVVVLVVLCVVVVVFQADDQVVDFWARGDWFAFQDAWDWADDDQQKIWIWHHNHPVDTDTTTMGGDNDDWAWPGKGKHFAWTDDPNDIDGDGIDITTITGDPPPPPPPPPPPDDD

Secondary structure (DSSP, 8-state):
--HHHHHHHHHHHHHHHTT--HHHHHHHHHHHTHHHHHHHHHHHHHHHHTT-HHHHHHHHHHHHHHHHHHHHHHHHHHH----TT-THHHHHTTS-GGGT-THHHHHHHHHHHHHTEEEPP-EE-TTHHHHHHHHHHHHHHTTSS----TTTS-EESS-TTEEPSSEEEEEEETTEEEEEEESSTTSEEEEEEEE-SS---EEEEEEEEEEEEETTEEEEEEEEEEEEEE---------------

Sequence (245 aa):
MTILLDVINGLNKFLGFLDISPKYSNRAYTLLSIIPTVYILRIVYGLWLNQNYIQLVIYSLVFIGLVYFIVLNFFYYFLDKNLKGDITQLFVKYLPDDAFNIQNEESKKQKKVFEQAEEVPVDFNEDYQLILVENIQALIEGKEITTRDLTKQEGFLIEENTLYPYYYVKQIDAGTYQLQIGKNYRELETIGTIRQSEPLRPIGLFIVGGDFVKDGVRYHEPYRLKFLAKKEEATAVTRTRRSKK